Protein AF-A0A9W9GAV1-F1 (afdb_monomer_lite)

Radius of gyration: 19.67 Å; chains: 1; bounding box: 50×39×56 Å

Foldseek 3Di:
DLDPLVLLLLVVCVVVPAADEEEDQDPVSQVVSCVVVVVGDPRRYHYDHDHDCPPPPVLCSLVVVQVCCQPPPLVEAEDEEEFAPVLVDVPVVPPDPDRDGSVVSVVVVVVVDDGSYFYAYEHFYDDPPCQQDLVQQQAQDTYGDRPQSSVLRVCCVPPPVRGPYYDYSHDDDDFSLNVLVCCVVVPVVCNPRHYDDPRRVVRDADPVGD

Secondary structure (DSSP, 8-state):
--SHHHHHHHHHHHHTT--EEEEESSHHHHHHHHHHTTTS-TTSEEEEE---S-SS-HHHHHHHHHHHHHHH-TT--EEEEE--GGGTS-TTTTT-S----HHHHHHHHHHTS--SSEEEEEEPPPPGGGGTSGGGGTSPPPP--SHHHHHHHHHHHH-GGGTT-EEE-------HHHHHHHHHHH-GGGTTSS--THHHHTTSPPTT--

pLDDT: mean 72.0, std 13.64, range [40.31, 91.62]

Organism: NCBI:txid1506179

Structure (mmCIF, N/CA/C/O backbone):
data_AF-A0A9W9GAV1-F1
#
_entry.id   AF-A0A9W9GAV1-F1
#
loop_
_atom_site.group_PDB
_atom_site.id
_atom_site.type_symbol
_atom_site.label_atom_id
_atom_site.label_alt_id
_atom_site.label_comp_id
_atom_site.label_asym_id
_atom_site.label_entity_id
_atom_site.label_seq_id
_atom_site.pdbx_PDB_ins_code
_atom_site.Cartn_x
_atom_site.Cartn_y
_atom_site.Cartn_z
_atom_site.occupancy
_atom_site.B_iso_or_equiv
_atom_site.auth_seq_id
_atom_site.auth_comp_id
_atom_site.auth_asym_id
_atom_site.auth_atom_id
_atom_site.pdbx_PDB_model_num
ATOM 1 N N . GLY A 1 1 ? -4.877 9.649 -1.085 1.00 61.12 1 GLY A N 1
ATOM 2 C CA . GLY A 1 1 ? -3.472 9.306 -1.283 1.00 61.12 1 GLY A CA 1
ATOM 3 C C . GLY A 1 1 ? -3.230 9.465 -2.750 1.00 61.12 1 GLY A C 1
ATOM 4 O O . GLY A 1 1 ? -3.623 8.589 -3.502 1.00 61.12 1 GLY A O 1
ATOM 5 N N . SER A 1 2 ? -2.669 10.597 -3.154 1.00 65.38 2 SER A N 1
ATOM 6 C CA . SER A 1 2 ? -2.496 10.986 -4.561 1.00 65.38 2 SER A CA 1
ATOM 7 C C . SER A 1 2 ? -1.345 10.251 -5.265 1.00 65.38 2 SER A C 1
ATOM 9 O O . SER A 1 2 ? -1.191 10.337 -6.479 1.00 65.38 2 SER A O 1
ATOM 11 N N . GLY A 1 3 ? -0.530 9.493 -4.522 1.00 71.75 3 GLY A N 1
ATOM 12 C CA . GLY A 1 3 ? 0.557 8.698 -5.090 1.00 71.75 3 GLY A CA 1
ATOM 13 C C . GLY A 1 3 ? 0.061 7.526 -5.943 1.00 71.75 3 GLY A C 1
ATOM 14 O O . GLY A 1 3 ? -0.946 6.904 -5.626 1.00 71.75 3 GLY A O 1
ATOM 15 N N . PHE A 1 4 ? 0.829 7.162 -6.975 1.00 76.25 4 PHE A N 1
ATOM 16 C CA . PHE A 1 4 ? 0.473 6.124 -7.955 1.00 76.25 4 PHE A CA 1
ATOM 17 C C . PHE A 1 4 ? -0.037 4.806 -7.336 1.00 76.25 4 PHE A C 1
ATOM 19 O O . PHE A 1 4 ? -1.122 4.348 -7.680 1.00 76.25 4 PHE A O 1
ATOM 26 N N . ILE A 1 5 ? 0.706 4.212 -6.390 1.00 78.69 5 ILE A N 1
ATOM 27 C CA . ILE A 1 5 ? 0.285 2.965 -5.716 1.00 78.69 5 ILE A CA 1
ATOM 28 C C . ILE A 1 5 ? -0.958 3.212 -4.853 1.00 78.69 5 ILE A C 1
ATOM 30 O O . ILE A 1 5 ? -1.889 2.414 -4.871 1.00 78.69 5 ILE A O 1
ATOM 34 N N . ALA A 1 6 ? -0.985 4.325 -4.115 1.00 80.12 6 ALA A N 1
ATOM 35 C CA . ALA A 1 6 ? -2.079 4.653 -3.209 1.00 80.12 6 ALA A CA 1
ATOM 36 C C . ALA A 1 6 ? -3.409 4.848 -3.954 1.00 80.12 6 ALA A C 1
ATOM 38 O O . ALA A 1 6 ? -4.432 4.370 -3.474 1.00 80.12 6 ALA A O 1
ATOM 39 N N . ALA A 1 7 ? -3.384 5.473 -5.135 1.00 81.12 7 ALA A N 1
ATOM 40 C CA . ALA A 1 7 ? -4.558 5.652 -5.985 1.00 81.12 7 ALA A CA 1
ATOM 41 C C . ALA A 1 7 ? -5.149 4.304 -6.436 1.00 81.12 7 ALA A C 1
ATOM 43 O O . ALA A 1 7 ? -6.343 4.071 -6.270 1.00 81.12 7 ALA A O 1
ATOM 44 N N . HIS A 1 8 ? -4.312 3.370 -6.899 1.00 83.56 8 HIS A N 1
ATOM 45 C CA . HIS A 1 8 ? -4.783 2.046 -7.320 1.00 83.56 8 HIS A CA 1
ATOM 46 C C . HIS A 1 8 ? -5.262 1.182 -6.142 1.00 83.56 8 HIS A C 1
ATOM 48 O O . HIS A 1 8 ? -6.216 0.416 -6.278 1.00 83.56 8 HIS A O 1
ATOM 54 N N . VAL A 1 9 ? -4.625 1.294 -4.967 1.00 87.00 9 VAL A N 1
ATOM 55 C CA . VAL A 1 9 ? -5.100 0.624 -3.742 1.00 87.00 9 VAL A CA 1
ATOM 56 C C . VAL A 1 9 ? -6.466 1.164 -3.337 1.00 87.00 9 VAL A C 1
ATOM 58 O O . VAL A 1 9 ? -7.360 0.378 -3.039 1.00 87.00 9 VAL A O 1
ATOM 61 N N . LEU A 1 10 ? -6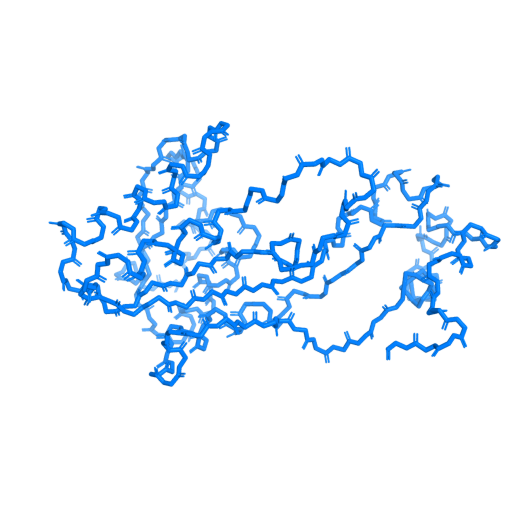.644 2.484 -3.371 1.00 87.44 10 LEU A N 1
ATOM 62 C CA . LEU A 1 10 ? -7.918 3.139 -3.096 1.00 87.44 10 LEU A CA 1
ATOM 63 C C . LEU A 1 10 ? -9.011 2.654 -4.055 1.00 87.44 10 LEU A C 1
ATOM 65 O O . LEU A 1 10 ? -10.057 2.208 -3.594 1.00 87.44 10 LEU A O 1
ATOM 69 N N . GLU A 1 11 ? -8.751 2.650 -5.361 1.00 84.69 11 GLU A N 1
ATOM 70 C CA . GLU A 1 11 ? -9.706 2.176 -6.368 1.00 84.69 11 GLU A CA 1
ATOM 71 C C . GLU A 1 11 ? -10.072 0.698 -6.162 1.00 84.69 11 GLU A C 1
ATOM 73 O O . GLU A 1 11 ? -11.245 0.311 -6.194 1.00 84.69 11 GLU A O 1
ATOM 78 N N . THR A 1 12 ? -9.076 -0.139 -5.866 1.00 88.06 12 THR A N 1
ATOM 79 C CA . THR A 1 12 ? -9.303 -1.570 -5.640 1.00 88.06 12 THR A CA 1
ATOM 80 C C . THR A 1 12 ? -10.087 -1.821 -4.350 1.00 88.06 12 THR A C 1
ATOM 82 O O . THR A 1 12 ? -10.964 -2.677 -4.321 1.00 88.06 12 THR A O 1
ATOM 85 N N . LEU A 1 13 ? -9.834 -1.068 -3.277 1.00 90.19 13 LEU A N 1
ATOM 86 C CA . LEU A 1 13 ? -10.622 -1.170 -2.045 1.00 90.19 13 LEU A CA 1
ATOM 87 C C . LEU A 1 13 ? -12.078 -0.734 -2.273 1.00 90.19 13 LEU A C 1
ATOM 89 O O . LEU A 1 13 ? -12.998 -1.444 -1.865 1.00 90.19 13 LEU A O 1
ATOM 93 N N . LEU A 1 14 ? -12.295 0.382 -2.973 1.00 88.19 14 LEU A N 1
ATOM 94 C CA . LEU A 1 14 ? -13.635 0.893 -3.274 1.00 88.19 14 LEU A CA 1
ATOM 95 C C . LEU A 1 14 ? -14.442 -0.079 -4.147 1.00 88.19 14 LEU A C 1
ATOM 97 O O . LEU A 1 14 ? -15.594 -0.382 -3.832 1.00 88.19 14 LEU A O 1
ATOM 101 N N . SER A 1 15 ? -13.834 -0.622 -5.207 1.00 87.69 15 SER A N 1
ATOM 102 C CA . SER A 1 15 ? -14.475 -1.621 -6.084 1.00 87.69 15 SER A CA 1
ATOM 103 C C . SER A 1 15 ? -14.819 -2.928 -5.361 1.00 87.69 15 SER A C 1
ATOM 105 O O . SER A 1 15 ? -15.760 -3.620 -5.743 1.00 87.69 15 SER A O 1
ATOM 107 N N . ARG A 1 16 ? -14.109 -3.242 -4.272 1.00 90.31 16 ARG A N 1
ATOM 108 C CA . ARG A 1 16 ? -14.379 -4.395 -3.400 1.00 90.31 16 ARG A CA 1
ATOM 109 C C . ARG A 1 16 ? -15.373 -4.091 -2.276 1.00 90.31 16 ARG A C 1
ATOM 111 O O . ARG A 1 16 ? -15.645 -4.961 -1.455 1.00 90.31 16 ARG A O 1
ATOM 118 N N . GLY A 1 17 ? -15.948 -2.887 -2.264 1.00 88.56 17 GLY A N 1
ATOM 119 C CA . GLY A 1 17 ? -17.025 -2.493 -1.359 1.00 88.56 17 GLY A CA 1
ATOM 120 C C . GLY A 1 17 ? -16.569 -1.908 -0.024 1.00 88.56 17 GLY A C 1
ATOM 121 O O . GLY A 1 17 ? -17.410 -1.717 0.852 1.00 88.56 17 GLY A O 1
ATOM 122 N N . HIS A 1 18 ? -15.279 -1.606 0.144 1.00 89.62 18 HIS A N 1
ATOM 123 C CA . HIS A 1 18 ? -14.787 -0.923 1.341 1.00 89.62 18 HIS A CA 1
ATOM 124 C C . HIS A 1 18 ? -15.107 0.572 1.287 1.00 89.62 18 HIS A C 1
ATOM 126 O O . HIS A 1 18 ? -15.057 1.180 0.218 1.00 89.62 18 HIS A O 1
ATOM 132 N N . SER A 1 19 ? -15.367 1.175 2.448 1.00 87.94 19 SER A N 1
ATOM 133 C CA . SER A 1 19 ? -15.295 2.631 2.602 1.00 87.94 19 SER A CA 1
ATOM 134 C C . SER A 1 19 ? -13.852 3.036 2.890 1.00 87.94 19 SER A C 1
ATOM 136 O O . SER A 1 19 ? -13.186 2.431 3.734 1.00 87.94 19 SER A O 1
ATOM 138 N N . VAL A 1 20 ? -13.359 4.057 2.198 1.00 87.25 20 VAL A N 1
ATOM 139 C CA . VAL A 1 20 ? -11.968 4.504 2.257 1.00 87.25 20 VAL A CA 1
ATOM 140 C C . VAL A 1 20 ? -11.923 5.970 2.664 1.00 87.25 20 VAL A C 1
ATOM 142 O O . VAL A 1 20 ? -12.513 6.827 2.018 1.00 87.25 20 VAL A O 1
ATOM 145 N N . VAL A 1 21 ? -11.161 6.268 3.712 1.00 85.50 21 VAL A N 1
ATOM 146 C CA . VAL A 1 21 ? -10.733 7.635 4.024 1.00 85.50 21 VAL A CA 1
ATOM 147 C C . VAL A 1 21 ? -9.272 7.748 3.627 1.00 85.50 21 VAL A C 1
ATOM 149 O O . VAL A 1 21 ? -8.455 6.910 4.017 1.00 85.50 21 VAL A O 1
ATOM 152 N N . THR A 1 22 ? -8.925 8.753 2.834 1.00 85.00 22 THR A N 1
ATOM 153 C CA . THR A 1 22 ? -7.570 8.899 2.309 1.00 85.00 22 THR A CA 1
ATOM 154 C C . THR A 1 22 ? -6.987 10.271 2.594 1.00 85.00 22 THR A C 1
ATOM 156 O O . THR A 1 22 ? -7.716 11.251 2.672 1.00 85.00 22 THR A O 1
ATOM 159 N N . THR A 1 23 ? -5.666 10.364 2.731 1.00 83.81 23 THR A N 1
ATOM 160 C CA . THR A 1 23 ? -5.001 11.650 2.961 1.00 83.81 23 THR A CA 1
ATOM 161 C C . THR A 1 23 ? -4.487 12.269 1.665 1.00 83.81 23 THR A C 1
ATOM 163 O O . THR A 1 23 ? -4.067 11.557 0.745 1.00 83.81 23 THR A O 1
ATOM 166 N N . VAL A 1 24 ? -4.530 13.594 1.583 1.00 81.69 24 VAL A N 1
ATOM 167 C CA . VAL A 1 24 ? -4.031 14.397 0.453 1.00 81.69 24 VAL A CA 1
ATOM 168 C C . VAL A 1 24 ? -3.287 15.623 0.972 1.00 81.69 24 VAL A C 1
ATOM 170 O O . VAL A 1 24 ? -3.489 16.025 2.118 1.00 81.69 24 VAL A O 1
ATOM 173 N N . SER A 1 25 ? -2.422 16.210 0.146 1.00 81.06 25 SER A N 1
ATOM 174 C CA . SER A 1 25 ? -1.568 17.324 0.577 1.00 81.06 25 SER A CA 1
ATOM 175 C C . SER A 1 25 ? -2.239 18.698 0.469 1.00 81.06 25 SER A C 1
ATOM 177 O O . SER A 1 25 ? -1.757 19.665 1.052 1.00 81.06 25 SER A O 1
ATOM 179 N N . SER A 1 26 ? -3.347 18.795 -0.271 1.00 83.94 26 SER A N 1
ATOM 180 C CA . SER A 1 26 ? -4.047 20.050 -0.538 1.00 83.94 26 SER A CA 1
ATOM 181 C C . SER A 1 26 ? -5.532 19.830 -0.826 1.00 83.94 26 SER A C 1
ATOM 183 O O . SER A 1 26 ? -5.958 18.734 -1.197 1.00 83.94 26 SER A O 1
ATOM 185 N N . GLN A 1 27 ? -6.315 20.904 -0.710 1.00 84.62 27 GLN A N 1
ATOM 186 C CA . GLN A 1 27 ? -7.729 20.924 -1.095 1.00 84.62 27 GLN A CA 1
ATOM 187 C C . GLN A 1 27 ? -7.924 20.554 -2.574 1.00 84.62 27 GLN A C 1
ATOM 189 O O . GLN A 1 27 ? -8.815 19.777 -2.908 1.00 84.62 27 GLN A O 1
ATOM 194 N N . GLN A 1 28 ? -7.047 21.049 -3.452 1.00 86.69 28 GLN A N 1
ATOM 195 C CA . GLN A 1 28 ? -7.105 20.766 -4.886 1.00 86.69 28 GLN A CA 1
ATOM 196 C C . GLN A 1 28 ? -6.924 19.269 -5.186 1.00 86.69 28 GLN A C 1
ATOM 198 O O . GLN A 1 28 ? -7.644 18.711 -6.013 1.00 86.69 28 GLN A O 1
ATOM 203 N N . GLU A 1 29 ? -6.000 18.592 -4.494 1.00 82.69 29 GLU A N 1
ATOM 204 C CA . GLU A 1 29 ? -5.841 17.136 -4.609 1.00 82.69 29 GLU A CA 1
ATOM 205 C C . GLU A 1 29 ? -7.062 16.375 -4.082 1.00 82.69 29 GLU A C 1
ATOM 207 O O . GLU A 1 29 ? -7.428 15.340 -4.645 1.00 82.69 29 GLU A O 1
ATOM 212 N N . ALA A 1 30 ? -7.690 16.874 -3.013 1.00 83.88 30 ALA A N 1
ATOM 213 C CA . ALA A 1 30 ? -8.907 16.291 -2.454 1.00 83.88 30 ALA A CA 1
ATOM 214 C C . ALA A 1 30 ? -10.033 16.310 -3.495 1.00 83.88 30 ALA A C 1
ATOM 216 O O . ALA A 1 30 ? -10.625 15.276 -3.800 1.00 83.88 30 ALA A O 1
ATOM 217 N N . GLU A 1 31 ? -10.274 17.474 -4.095 1.00 86.69 31 GLU A N 1
ATOM 218 C CA . GLU A 1 31 ? -11.298 17.667 -5.120 1.00 86.69 31 GLU A CA 1
ATOM 219 C C . GLU A 1 31 ? -11.030 16.815 -6.357 1.00 86.69 31 GLU A C 1
ATOM 221 O O . GLU A 1 31 ? -11.938 16.132 -6.826 1.00 86.69 31 GLU A O 1
ATOM 226 N N . ALA A 1 32 ? -9.786 16.785 -6.843 1.00 85.50 32 ALA A N 1
ATOM 227 C CA . ALA A 1 32 ? -9.402 15.949 -7.976 1.00 85.50 32 ALA A CA 1
ATOM 228 C C . ALA A 1 32 ? -9.634 14.456 -7.692 1.00 85.50 32 ALA A C 1
ATOM 230 O O . ALA A 1 32 ? -10.171 13.740 -8.537 1.00 85.50 32 ALA A O 1
ATOM 231 N N . THR A 1 33 ? -9.281 13.993 -6.488 1.00 82.38 33 THR A N 1
ATOM 232 C CA . THR A 1 33 ? -9.497 12.601 -6.063 1.00 82.38 33 THR A CA 1
ATOM 233 C C . THR A 1 33 ? -10.990 12.278 -6.016 1.00 82.38 33 THR A C 1
ATOM 235 O O . THR A 1 33 ? -11.430 11.288 -6.593 1.00 82.38 33 THR A O 1
ATOM 238 N N . LEU A 1 34 ? -11.798 13.129 -5.384 1.00 83.81 34 LEU A N 1
ATOM 239 C CA . LEU A 1 34 ? -13.244 12.920 -5.285 1.00 83.81 34 LEU A CA 1
ATOM 240 C C . LEU A 1 34 ? -13.931 12.965 -6.659 1.00 83.81 34 LEU A C 1
ATOM 242 O O . LEU A 1 34 ? -14.809 12.148 -6.928 1.00 83.81 34 LEU A O 1
ATOM 246 N N . GLN A 1 35 ? -13.518 13.872 -7.549 1.00 83.88 35 GLN A N 1
ATOM 247 C CA . GLN A 1 35 ? -14.049 13.968 -8.913 1.00 83.88 35 GLN A CA 1
ATOM 248 C C . GLN A 1 35 ? -13.711 12.735 -9.754 1.00 83.88 35 GLN A C 1
ATOM 250 O O . GLN A 1 35 ? -14.597 12.204 -10.425 1.00 83.88 35 GLN A O 1
ATOM 255 N N . ALA A 1 36 ? -12.470 12.239 -9.682 1.00 81.81 36 ALA A N 1
ATOM 256 C CA . ALA A 1 36 ? -12.046 11.023 -10.383 1.00 81.81 36 ALA A CA 1
ATOM 257 C C . ALA A 1 36 ? -12.882 9.791 -9.989 1.00 81.81 36 ALA A C 1
ATOM 259 O O . ALA A 1 36 ? -13.046 8.865 -10.780 1.00 81.81 36 ALA A O 1
ATOM 260 N N . HIS A 1 37 ? -13.468 9.813 -8.791 1.00 79.69 37 HIS A N 1
ATOM 261 C CA . HIS A 1 37 ? -14.312 8.756 -8.243 1.00 79.69 37 HIS A CA 1
ATOM 262 C C . HIS A 1 37 ? -15.800 9.137 -8.171 1.00 79.69 37 HIS A C 1
ATOM 264 O O . HIS A 1 37 ? -16.568 8.477 -7.476 1.00 79.69 37 HIS A O 1
ATOM 270 N N . GLY A 1 38 ? -16.243 10.156 -8.917 1.00 68.69 38 GLY A N 1
ATOM 271 C CA . GLY A 1 38 ? -17.599 10.717 -8.827 1.00 68.69 38 GLY A CA 1
ATOM 272 C C . GLY A 1 38 ? -18.752 9.768 -9.189 1.00 68.69 38 GLY A C 1
ATOM 273 O O . GLY A 1 38 ? -19.905 10.096 -8.921 1.00 68.69 38 GLY A O 1
ATOM 274 N N . GLN A 1 39 ? -18.462 8.599 -9.775 1.00 70.62 39 GLN A N 1
ATOM 275 C CA . GLN A 1 39 ? -19.449 7.538 -10.028 1.00 70.62 39 GLN A CA 1
ATOM 276 C C . GLN A 1 39 ? -19.727 6.664 -8.793 1.00 70.62 39 GLN A C 1
ATOM 278 O O . GLN A 1 39 ? -20.688 5.895 -8.786 1.00 70.62 39 GLN A O 1
ATOM 283 N N . LEU A 1 40 ? -18.891 6.755 -7.757 1.00 66.44 40 LEU A N 1
ATOM 284 C CA . LEU A 1 40 ? -19.048 5.989 -6.530 1.00 66.44 40 LEU A CA 1
ATOM 285 C C . LEU A 1 40 ? -19.956 6.727 -5.534 1.00 66.44 40 LEU A C 1
ATOM 287 O O . LEU A 1 40 ? -19.970 7.960 -5.492 1.00 66.44 40 LEU A O 1
ATOM 291 N N . PRO A 1 41 ? -20.707 5.988 -4.700 1.00 63.44 41 PRO A N 1
ATOM 292 C CA . PRO A 1 41 ? -21.471 6.575 -3.608 1.00 63.44 41 PRO A CA 1
ATOM 293 C C . PRO A 1 41 ? -20.581 7.456 -2.710 1.00 63.44 41 PRO A C 1
ATOM 295 O O . PRO A 1 41 ? -19.525 7.016 -2.247 1.00 63.44 41 PRO A O 1
ATOM 298 N N . ARG A 1 42 ? -20.993 8.714 -2.476 1.00 62.53 42 ARG A N 1
ATOM 299 C CA . ARG A 1 42 ? -20.217 9.714 -1.705 1.00 62.53 42 ARG A CA 1
ATOM 300 C C . ARG A 1 42 ? -19.967 9.317 -0.244 1.00 62.53 42 ARG A C 1
ATOM 302 O O . ARG A 1 42 ? -19.136 9.924 0.412 1.00 62.53 42 ARG A O 1
ATOM 309 N N . ASP A 1 43 ? -20.677 8.319 0.268 1.00 75.50 43 ASP A N 1
ATOM 310 C CA . ASP A 1 43 ? -20.512 7.749 1.608 1.00 75.50 43 ASP A CA 1
ATOM 311 C C . ASP A 1 43 ? -19.343 6.752 1.706 1.00 75.50 43 ASP A C 1
ATOM 313 O O . ASP A 1 43 ? -18.986 6.319 2.804 1.00 75.50 43 ASP A O 1
ATOM 317 N N . ARG A 1 44 ? -18.734 6.374 0.575 1.00 81.75 44 ARG A N 1
ATOM 318 C CA . ARG A 1 44 ? -17.653 5.379 0.533 1.00 81.75 44 ARG A CA 1
ATOM 319 C C . ARG A 1 44 ? -16.260 5.961 0.370 1.00 81.75 44 ARG A C 1
ATOM 321 O O . ARG A 1 44 ? -15.303 5.230 0.599 1.00 81.75 44 ARG A O 1
ATOM 328 N N . LEU A 1 45 ? -16.119 7.229 -0.003 1.00 85.62 45 LEU A N 1
ATOM 329 C CA . LEU A 1 45 ? -14.816 7.870 -0.155 1.00 85.62 45 LEU A CA 1
ATOM 330 C C . LEU A 1 45 ? -14.805 9.242 0.513 1.00 85.62 45 LEU A C 1
ATOM 332 O O . LEU A 1 45 ? -15.600 10.105 0.156 1.00 85.62 45 LEU A O 1
ATOM 336 N N . ASP 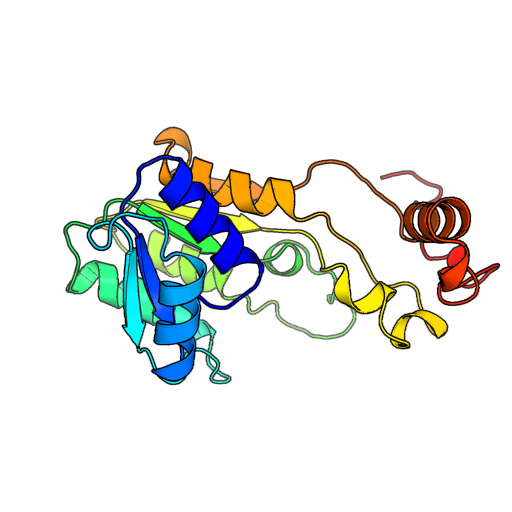A 1 46 ? -13.850 9.445 1.417 1.00 84.38 46 ASP A N 1
ATOM 337 C CA . ASP A 1 46 ? -13.587 10.738 2.047 1.00 84.38 46 ASP A CA 1
ATOM 338 C C . ASP A 1 46 ? -12.097 11.102 1.965 1.00 84.38 46 ASP A C 1
ATOM 340 O O . ASP A 1 46 ? -11.221 10.230 1.876 1.00 84.38 46 ASP A O 1
ATOM 344 N N . CYS A 1 47 ? -11.800 12.399 1.981 1.00 81.62 47 CYS A N 1
ATOM 345 C CA . CYS A 1 47 ? -10.446 12.934 1.897 1.00 81.62 47 CYS A CA 1
ATOM 346 C C . CYS A 1 47 ? -10.124 13.799 3.117 1.00 81.62 47 CYS A C 1
ATOM 348 O O . CYS A 1 47 ? -10.806 14.775 3.406 1.00 81.62 47 CYS A O 1
ATOM 350 N N . VAL A 1 48 ? -9.019 13.486 3.789 1.00 81.88 48 VAL A N 1
ATOM 351 C CA . VAL A 1 48 ? -8.477 14.281 4.894 1.00 81.88 48 VAL A CA 1
ATOM 352 C C . VAL A 1 48 ? -7.236 15.015 4.410 1.00 81.88 48 VAL A C 1
ATOM 354 O O . VAL A 1 48 ? -6.280 14.405 3.928 1.00 81.88 48 VAL A O 1
ATOM 357 N N . ILE A 1 49 ? -7.225 16.333 4.557 1.00 78.75 49 ILE A N 1
ATOM 358 C CA . ILE A 1 49 ? -6.063 17.136 4.182 1.00 78.75 49 ILE A CA 1
ATOM 359 C C . ILE A 1 49 ? -5.025 17.022 5.292 1.00 78.75 49 ILE A C 1
ATOM 361 O O . ILE A 1 49 ? -5.292 17.337 6.452 1.00 78.75 49 ILE A O 1
ATOM 365 N N . VAL A 1 50 ? -3.841 16.542 4.927 1.00 74.62 50 VAL A N 1
ATOM 366 C CA . VAL A 1 50 ? -2.680 16.462 5.808 1.00 74.62 50 VAL A CA 1
ATOM 367 C C . VAL A 1 50 ? -1.531 17.151 5.096 1.00 74.62 50 VAL A C 1
ATOM 369 O O . VAL A 1 50 ? -0.907 16.591 4.193 1.00 74.62 50 VAL A O 1
ATOM 372 N N . GLU A 1 51 ? -1.271 18.387 5.508 1.00 65.44 51 GLU A N 1
ATOM 373 C CA . GLU A 1 51 ? -0.152 19.163 4.996 1.00 65.44 51 GLU A CA 1
ATOM 374 C C . GLU A 1 51 ? 1.177 18.512 5.408 1.00 65.44 51 GLU A C 1
ATOM 376 O O . GLU A 1 51 ? 1.403 18.172 6.571 1.00 65.44 51 GLU A O 1
ATOM 381 N N . ASP A 1 52 ? 2.066 18.369 4.427 1.00 61.09 52 ASP A N 1
ATOM 382 C CA . ASP A 1 52 ? 3.495 18.123 4.623 1.00 61.09 52 ASP A CA 1
ATOM 383 C C . ASP A 1 52 ? 3.888 16.792 5.307 1.00 61.09 52 ASP A C 1
ATOM 385 O O . ASP A 1 52 ? 4.548 16.737 6.349 1.00 61.09 52 ASP A O 1
ATOM 389 N N . ILE A 1 53 ? 3.522 15.679 4.661 1.00 57.16 53 ILE A N 1
ATOM 390 C CA . ILE A 1 53 ? 3.949 14.314 5.034 1.00 57.16 53 ILE A CA 1
ATOM 391 C C . ILE A 1 53 ? 5.376 14.007 4.515 1.00 57.16 53 ILE A C 1
ATOM 393 O O . ILE A 1 53 ? 6.020 13.065 4.972 1.00 57.16 53 ILE A O 1
ATOM 397 N N . ALA A 1 54 ? 5.894 14.807 3.572 1.00 52.59 54 ALA A N 1
ATOM 398 C CA . ALA A 1 54 ? 7.130 14.543 2.825 1.00 52.59 54 ALA A CA 1
ATOM 399 C C . ALA A 1 54 ? 8.390 15.236 3.390 1.00 52.59 54 ALA A C 1
ATOM 401 O O . ALA A 1 54 ? 9.423 15.273 2.716 1.00 52.59 54 ALA A O 1
ATOM 402 N N . LYS A 1 55 ? 8.343 15.779 4.616 1.00 55.16 55 LYS A N 1
ATOM 403 C CA . LYS A 1 55 ? 9.526 16.376 5.262 1.00 55.16 55 LYS A CA 1
ATOM 404 C C . LYS A 1 55 ? 10.680 15.361 5.372 1.00 55.16 55 LYS A C 1
ATOM 406 O O . LYS A 1 55 ? 10.423 14.174 5.570 1.00 55.16 55 LYS A O 1
ATOM 411 N N . PRO A 1 56 ? 11.954 15.814 5.388 1.00 48.47 56 PRO A N 1
ATOM 412 C CA . PRO A 1 56 ? 13.145 14.949 5.471 1.00 48.47 56 PRO A CA 1
ATOM 413 C C . PRO A 1 56 ? 13.179 13.956 6.650 1.00 48.47 56 PRO A C 1
ATOM 415 O O . PRO A 1 56 ? 13.968 13.018 6.649 1.00 48.47 56 PRO A O 1
ATOM 418 N N . ASN A 1 57 ? 12.305 14.125 7.646 1.00 52.94 57 ASN A N 1
ATOM 419 C CA . ASN A 1 57 ? 12.153 13.235 8.793 1.00 52.94 57 ASN A CA 1
ATOM 420 C C . ASN A 1 57 ? 11.052 12.180 8.577 1.00 52.94 57 ASN A C 1
ATOM 422 O O . ASN A 1 57 ? 10.294 11.901 9.502 1.00 52.94 57 ASN A O 1
ATOM 426 N N . ALA A 1 58 ? 10.935 11.583 7.391 1.00 51.50 58 ALA A N 1
ATOM 427 C CA . ALA A 1 58 ? 9.886 10.606 7.069 1.00 51.50 58 ALA A CA 1
ATOM 428 C C . ALA A 1 58 ? 9.819 9.402 8.053 1.00 51.50 58 ALA A C 1
ATOM 430 O O . ALA A 1 58 ? 8.742 8.883 8.349 1.00 51.50 58 ALA A O 1
ATOM 431 N N . ILE A 1 59 ? 10.931 9.086 8.735 1.00 52.88 59 ILE A N 1
ATOM 432 C CA . ILE A 1 59 ? 11.004 8.164 9.891 1.00 52.88 59 ILE A CA 1
ATOM 433 C C . ILE A 1 59 ? 10.066 8.577 11.051 1.00 52.88 59 ILE A C 1
ATOM 435 O O . ILE A 1 59 ? 9.405 7.740 11.680 1.00 52.88 59 ILE A O 1
ATOM 439 N N . MET A 1 60 ? 9.983 9.877 11.342 1.00 59.16 60 MET A N 1
ATOM 440 C CA . MET A 1 60 ? 9.029 10.442 12.304 1.00 59.16 60 MET A CA 1
ATOM 441 C C . MET A 1 60 ? 7.595 10.395 11.768 1.00 59.16 60 MET A C 1
ATOM 443 O O . MET A 1 60 ? 6.668 10.275 12.564 1.00 59.16 60 MET A O 1
ATOM 447 N N . GLY A 1 61 ? 7.406 10.443 10.446 1.00 66.75 61 GLY A N 1
ATOM 448 C CA . GLY A 1 61 ? 6.100 10.327 9.794 1.00 66.75 61 GLY A CA 1
ATOM 449 C C . GLY A 1 61 ? 5.447 8.971 10.058 1.00 66.75 61 GLY A C 1
ATOM 450 O O . GLY A 1 61 ? 4.362 8.908 10.638 1.00 66.75 61 GLY A O 1
ATOM 451 N N . THR A 1 62 ? 6.144 7.876 9.740 1.00 70.25 62 THR A N 1
ATOM 452 C CA . THR A 1 62 ? 5.623 6.509 9.928 1.00 70.25 62 THR A CA 1
ATOM 453 C C . THR A 1 62 ? 5.345 6.206 11.400 1.00 70.25 62 THR A C 1
ATOM 455 O O . THR A 1 62 ? 4.247 5.780 11.760 1.00 70.25 62 THR A O 1
ATOM 458 N N . THR A 1 63 ? 6.294 6.499 12.295 1.00 70.88 63 THR A N 1
ATOM 459 C CA . THR A 1 63 ? 6.076 6.293 13.740 1.00 70.88 63 THR A CA 1
ATOM 460 C C . THR A 1 63 ? 5.028 7.232 14.332 1.00 70.88 63 THR A C 1
ATOM 462 O O . THR A 1 63 ? 4.325 6.847 15.268 1.00 70.88 63 THR A O 1
ATOM 465 N N . GLY A 1 64 ? 4.904 8.450 13.805 1.00 73.12 64 GLY A N 1
ATOM 466 C CA . GLY A 1 64 ? 3.882 9.417 14.188 1.00 73.12 64 GLY A CA 1
ATOM 467 C C . GLY A 1 64 ? 2.478 8.909 13.877 1.00 73.12 64 GLY A C 1
ATOM 468 O O . GLY A 1 64 ? 1.615 8.950 14.754 1.00 73.12 64 GLY A O 1
ATOM 469 N N . ILE A 1 65 ? 2.272 8.341 12.685 1.00 78.69 65 ILE A N 1
ATOM 470 C CA . ILE A 1 65 ? 0.996 7.726 12.295 1.00 78.69 65 ILE A CA 1
ATOM 471 C C . ILE A 1 65 ? 0.674 6.541 13.208 1.00 78.69 65 ILE A C 1
ATOM 473 O O . ILE A 1 65 ? -0.411 6.507 13.784 1.00 78.69 65 ILE A O 1
ATOM 477 N N . LEU A 1 66 ? 1.617 5.616 13.429 1.00 78.75 66 LEU A N 1
ATOM 478 C CA . LEU A 1 66 ? 1.389 4.455 14.302 1.00 78.75 66 LEU A CA 1
ATOM 479 C C . LEU A 1 66 ? 1.037 4.866 15.742 1.00 78.75 66 LEU A C 1
ATOM 481 O O . LEU A 1 66 ? 0.119 4.308 16.345 1.00 78.75 66 LEU A O 1
ATOM 485 N N . LYS A 1 67 ? 1.721 5.879 16.290 1.00 77.25 67 LYS A N 1
ATOM 486 C CA . LYS A 1 67 ? 1.397 6.453 17.607 1.00 77.25 67 LYS A CA 1
ATOM 487 C C . LYS A 1 67 ? 0.016 7.105 17.621 1.00 77.25 67 LYS A C 1
ATOM 489 O O . LYS A 1 67 ? -0.723 6.901 18.578 1.00 77.25 67 LYS A O 1
ATOM 494 N N . SER A 1 68 ? -0.328 7.865 16.582 1.00 76.94 68 SER A N 1
ATOM 495 C CA . SER A 1 68 ? -1.628 8.529 16.464 1.00 76.94 68 SER A CA 1
ATOM 496 C C . SER A 1 68 ? -2.766 7.511 16.415 1.00 76.94 68 SER A C 1
ATOM 498 O O . SER A 1 68 ? -3.722 7.638 17.175 1.00 76.94 68 SER A O 1
ATOM 500 N N . VAL A 1 69 ? -2.622 6.446 15.618 1.00 81.81 69 VAL A N 1
ATOM 501 C CA . VAL A 1 69 ? -3.594 5.344 15.552 1.00 81.81 69 VAL A CA 1
ATOM 502 C C . VAL A 1 69 ? -3.768 4.700 16.928 1.00 81.81 69 VAL A C 1
ATOM 504 O O . VAL A 1 69 ? -4.888 4.617 17.423 1.00 81.81 69 VAL A O 1
ATOM 507 N N . GLN A 1 70 ? -2.664 4.343 17.593 1.00 78.31 70 GLN A N 1
ATOM 508 C CA . GLN A 1 70 ? -2.695 3.734 18.926 1.00 78.31 70 GLN A CA 1
ATOM 509 C C . GLN A 1 70 ? -3.384 4.618 19.980 1.00 78.31 70 GLN A C 1
ATOM 511 O O . GLN A 1 70 ? -4.021 4.102 20.894 1.00 78.31 70 GLN A O 1
ATOM 516 N N . GLN A 1 71 ? -3.211 5.939 19.898 1.00 78.62 71 GLN A N 1
ATOM 517 C CA . GLN A 1 71 ? -3.704 6.882 20.907 1.00 78.62 71 GLN A CA 1
ATOM 518 C C . GLN A 1 71 ? -5.117 7.397 20.627 1.00 78.62 71 GLN A C 1
ATOM 520 O O . GLN A 1 71 ? -5.824 7.751 21.566 1.00 78.62 71 GLN A O 1
ATOM 525 N N . ARG A 1 72 ? -5.504 7.512 19.353 1.00 79.38 72 ARG A N 1
ATOM 526 C CA . ARG A 1 72 ? -6.689 8.277 18.930 1.00 79.38 72 ARG A CA 1
ATOM 527 C C . ARG A 1 72 ? -7.675 7.478 18.087 1.00 79.38 72 ARG A C 1
ATOM 529 O O . ARG A 1 72 ? -8.794 7.942 17.903 1.00 79.38 72 ARG A O 1
ATOM 536 N N . ALA A 1 73 ? -7.296 6.301 17.590 1.00 79.69 73 ALA A N 1
ATOM 537 C CA . ALA A 1 73 ? -8.134 5.496 16.705 1.00 79.69 73 ALA A CA 1
ATOM 538 C C . ALA A 1 73 ? -8.226 4.030 17.176 1.00 79.69 73 ALA A C 1
ATOM 540 O O . ALA A 1 73 ? -7.804 3.121 16.459 1.00 79.69 73 ALA A O 1
ATOM 541 N N . PRO A 1 74 ? -8.804 3.765 18.366 1.00 80.81 74 PRO A N 1
ATOM 542 C CA . PRO A 1 74 ? -8.888 2.413 18.933 1.00 80.81 74 PRO A CA 1
ATOM 543 C C . PRO A 1 74 ? -9.746 1.447 18.099 1.00 80.81 74 PRO A C 1
ATOM 545 O O . PRO A 1 74 ? -9.679 0.238 18.292 1.00 80.81 74 PRO A O 1
ATOM 548 N N . THR A 1 75 ? -10.556 1.963 17.171 1.00 84.81 75 THR A N 1
ATOM 549 C CA . THR A 1 75 ? -11.367 1.171 16.238 1.00 84.81 75 THR A CA 1
ATOM 550 C C . THR A 1 75 ? -10.558 0.594 15.073 1.00 84.81 75 THR A C 1
ATOM 552 O O . THR A 1 75 ? -11.042 -0.309 14.386 1.00 84.81 75 THR A O 1
ATOM 555 N N . VAL A 1 76 ? -9.336 1.083 14.833 1.00 84.75 76 VAL A N 1
ATOM 556 C CA . VAL A 1 76 ? -8.462 0.574 13.771 1.00 84.75 76 VAL A CA 1
ATOM 557 C C . VAL A 1 76 ? -7.950 -0.806 14.158 1.00 84.75 76 VAL A C 1
ATOM 559 O O . VAL A 1 76 ? -7.281 -0.970 15.171 1.00 84.75 76 VAL A O 1
ATOM 562 N N . LYS A 1 77 ? -8.237 -1.801 13.314 1.00 86.06 77 LYS A N 1
ATOM 563 C CA . LYS A 1 77 ? -7.811 -3.194 13.527 1.00 86.06 77 LYS A CA 1
ATOM 564 C C . LYS A 1 77 ? -6.513 -3.541 12.804 1.00 86.06 77 LYS A C 1
ATOM 566 O O . LYS A 1 77 ? -5.764 -4.396 13.267 1.00 86.06 77 LYS A O 1
ATOM 571 N N . ARG A 1 78 ? -6.251 -2.907 11.657 1.00 85.19 78 ARG A N 1
ATOM 572 C CA . ARG A 1 78 ? -5.110 -3.220 10.787 1.00 85.19 78 ARG A CA 1
ATOM 573 C C . ARG A 1 78 ? -4.467 -1.949 10.260 1.00 85.19 78 ARG A C 1
ATOM 575 O O . ARG A 1 78 ? -5.166 -1.023 9.858 1.00 85.19 78 ARG A O 1
ATOM 582 N N . VAL A 1 79 ? -3.141 -1.948 10.219 1.00 85.62 79 VAL A N 1
ATOM 583 C CA . VAL A 1 79 ? -2.338 -0.935 9.536 1.00 85.62 79 VAL A CA 1
ATOM 584 C C . VAL A 1 79 ? -1.459 -1.649 8.516 1.00 85.62 79 VAL A C 1
ATOM 586 O O . VAL A 1 79 ? -0.785 -2.622 8.850 1.00 85.62 79 VAL A O 1
ATOM 589 N N . VAL A 1 80 ? -1.469 -1.176 7.272 1.00 84.88 80 VAL A N 1
ATOM 590 C CA . VAL A 1 80 ? -0.615 -1.696 6.197 1.00 84.88 80 VAL A CA 1
ATOM 591 C C . VAL A 1 80 ? 0.343 -0.592 5.774 1.00 84.88 80 VAL A C 1
ATOM 593 O O . VAL A 1 80 ? -0.092 0.510 5.446 1.00 84.88 80 VAL A O 1
ATOM 596 N N . VAL A 1 81 ? 1.643 -0.876 5.800 1.00 82.50 81 VAL A N 1
ATOM 597 C CA . VAL A 1 81 ? 2.698 0.077 5.438 1.00 82.50 81 VAL A CA 1
ATOM 598 C C . VAL A 1 81 ? 3.339 -0.339 4.122 1.00 82.50 81 VAL A C 1
ATOM 600 O O . VAL A 1 81 ? 3.789 -1.475 3.967 1.00 82.50 81 VAL A O 1
ATOM 603 N N . THR A 1 82 ? 3.424 0.600 3.182 1.00 80.00 82 THR A N 1
ATOM 604 C CA . THR A 1 82 ? 4.245 0.441 1.980 1.00 80.00 82 THR A CA 1
ATOM 605 C C . THR A 1 82 ? 5.701 0.753 2.325 1.00 80.00 82 THR A C 1
ATOM 607 O O . THR A 1 82 ? 6.031 1.893 2.633 1.00 80.00 82 THR A O 1
ATOM 610 N N . SER A 1 83 ? 6.569 -0.253 2.269 1.00 77.06 83 SER A N 1
ATOM 611 C CA . SER A 1 83 ? 8.024 -0.117 2.385 1.00 77.06 83 SER A CA 1
ATOM 612 C C . SER A 1 83 ? 8.662 -0.242 0.989 1.00 77.06 83 SER A C 1
ATOM 614 O O . SER A 1 83 ? 8.094 0.193 -0.013 1.00 77.06 83 SER A O 1
ATOM 616 N N . SER A 1 84 ? 9.859 -0.814 0.895 1.00 68.25 84 SER A N 1
ATOM 617 C CA . SER A 1 84 ? 10.600 -1.061 -0.339 1.00 68.25 84 SER A CA 1
ATOM 618 C C . SER A 1 84 ? 11.482 -2.295 -0.182 1.00 68.25 84 SER A C 1
ATOM 620 O O . SER A 1 84 ? 11.923 -2.616 0.923 1.00 68.25 84 SER A O 1
ATOM 622 N N . PHE A 1 85 ? 11.803 -2.965 -1.286 1.00 65.25 85 PHE A N 1
ATOM 623 C CA . PHE A 1 85 ? 12.886 -3.948 -1.345 1.00 65.25 85 PHE A CA 1
ATOM 624 C C . PHE A 1 85 ? 14.205 -3.401 -0.768 1.00 65.25 85 PHE A C 1
ATOM 626 O O . PHE A 1 85 ? 14.924 -4.118 -0.073 1.00 65.25 85 PHE A O 1
ATOM 633 N N . ALA A 1 86 ? 14.483 -2.107 -0.969 1.00 56.84 86 ALA A N 1
ATOM 634 C CA . ALA A 1 86 ? 15.676 -1.430 -0.451 1.00 56.84 86 ALA A CA 1
ATOM 635 C C . ALA A 1 86 ? 15.755 -1.395 1.089 1.00 56.84 86 ALA A C 1
ATOM 637 O O . ALA A 1 86 ? 16.824 -1.166 1.646 1.00 56.84 86 ALA A O 1
ATOM 638 N N . ALA A 1 87 ? 14.638 -1.618 1.790 1.00 57.78 87 ALA A N 1
ATOM 639 C CA . ALA A 1 87 ? 14.618 -1.713 3.247 1.00 57.78 87 ALA A CA 1
ATOM 640 C C . ALA A 1 87 ? 15.012 -3.108 3.764 1.00 57.78 87 ALA A C 1
ATOM 642 O O . ALA A 1 87 ? 15.314 -3.247 4.951 1.00 57.78 87 ALA A O 1
ATOM 643 N N . ILE A 1 88 ? 15.004 -4.123 2.891 1.00 56.44 88 ILE A N 1
ATOM 644 C CA . ILE A 1 88 ? 15.363 -5.510 3.218 1.00 56.44 88 ILE A CA 1
ATOM 645 C C . ILE A 1 88 ? 16.755 -5.842 2.700 1.00 56.44 88 ILE A C 1
ATOM 647 O O . ILE A 1 88 ? 17.555 -6.438 3.417 1.00 56.44 88 ILE A O 1
ATOM 651 N N . ASN A 1 89 ? 17.044 -5.447 1.463 1.00 53.06 89 ASN A N 1
ATOM 652 C CA . ASN A 1 89 ? 18.297 -5.758 0.808 1.00 53.06 89 ASN A CA 1
ATOM 653 C C . ASN A 1 89 ? 19.182 -4.512 0.749 1.00 53.06 89 ASN A C 1
ATOM 655 O O . ASN A 1 89 ? 18.735 -3.434 0.355 1.00 53.06 89 ASN A O 1
ATOM 659 N N . ASN A 1 90 ? 20.450 -4.653 1.129 1.00 50.31 90 ASN A N 1
ATOM 660 C CA . ASN A 1 90 ? 21.412 -3.556 1.131 1.00 50.31 90 ASN A CA 1
ATOM 661 C C . ASN A 1 90 ? 21.948 -3.316 -0.291 1.00 50.31 90 ASN A C 1
ATOM 663 O O . ASN A 1 90 ? 23.143 -3.422 -0.549 1.00 50.31 90 ASN A O 1
ATOM 667 N N . VAL A 1 91 ? 21.060 -3.004 -1.239 1.00 45.22 91 VAL A N 1
ATOM 668 C CA . VAL A 1 91 ? 21.427 -2.782 -2.652 1.00 45.22 91 VAL A CA 1
ATOM 669 C C . VAL A 1 91 ? 22.392 -1.587 -2.802 1.00 45.22 91 VAL A C 1
ATOM 671 O O . VAL A 1 91 ? 23.105 -1.476 -3.793 1.00 45.22 91 VAL A O 1
ATOM 674 N N . TYR A 1 92 ? 22.486 -0.734 -1.771 1.00 41.81 92 TYR A N 1
ATOM 675 C CA . TYR A 1 92 ? 23.396 0.413 -1.671 1.00 41.81 92 TYR A CA 1
ATOM 676 C C . TYR A 1 92 ? 24.602 0.190 -0.735 1.00 41.81 92 TYR A C 1
ATOM 678 O O . TYR A 1 92 ? 25.319 1.146 -0.430 1.00 41.81 92 TYR A O 1
ATOM 686 N N . ALA A 1 93 ? 24.872 -1.050 -0.299 1.00 42.62 93 ALA A N 1
ATOM 687 C CA . ALA A 1 93 ? 25.932 -1.382 0.667 1.00 42.62 93 ALA A CA 1
ATOM 688 C C . ALA A 1 93 ? 27.313 -0.835 0.298 1.00 42.62 93 ALA A C 1
ATOM 690 O O . ALA A 1 93 ? 28.142 -0.605 1.175 1.00 42.62 93 ALA A O 1
ATOM 691 N N . LYS A 1 94 ? 27.573 -0.644 -1.000 1.00 40.31 94 LYS A N 1
ATOM 692 C CA . LYS A 1 94 ? 28.860 -0.151 -1.486 1.00 40.31 94 LYS A CA 1
ATOM 693 C C . LYS A 1 94 ? 29.077 1.352 -1.269 1.00 40.31 94 LYS A C 1
ATOM 695 O O . LYS A 1 94 ? 30.216 1.779 -1.418 1.00 40.31 94 LYS A O 1
ATOM 700 N N . THR A 1 95 ? 28.065 2.143 -0.887 1.00 41.59 95 THR A N 1
ATOM 701 C CA . THR A 1 95 ? 28.217 3.616 -0.877 1.00 41.59 95 THR A CA 1
ATOM 702 C C . THR A 1 95 ? 27.717 4.351 0.366 1.00 41.59 95 THR A C 1
ATOM 704 O O . THR A 1 95 ? 28.076 5.512 0.536 1.00 41.59 95 THR A O 1
ATOM 707 N N . ALA A 1 96 ? 26.951 3.739 1.273 1.00 43.72 96 ALA A N 1
ATOM 708 C CA . ALA A 1 96 ? 26.524 4.438 2.490 1.00 43.72 96 ALA A CA 1
ATOM 709 C C . ALA A 1 96 ? 26.450 3.501 3.700 1.00 43.72 96 ALA A C 1
ATOM 711 O O . ALA A 1 96 ? 25.578 2.640 3.806 1.00 43.72 96 ALA A O 1
ATOM 712 N N . GLY A 1 97 ? 27.384 3.680 4.635 1.00 41.03 97 GLY A N 1
ATOM 713 C CA . GLY A 1 97 ? 27.350 3.018 5.931 1.00 41.03 97 GLY A CA 1
ATOM 714 C C . GLY A 1 97 ? 26.088 3.406 6.709 1.00 41.03 97 GLY A C 1
ATOM 715 O O . GLY A 1 97 ? 25.879 4.580 6.998 1.00 41.03 97 GLY A O 1
ATOM 716 N N . LYS A 1 98 ? 25.322 2.378 7.096 1.00 42.53 98 LYS A N 1
ATOM 717 C CA . LYS A 1 98 ? 24.064 2.351 7.873 1.00 42.53 98 LYS A CA 1
ATOM 718 C C . LYS A 1 98 ? 22.766 2.369 7.057 1.00 42.53 98 LYS A C 1
ATOM 720 O O . LYS A 1 98 ? 22.323 3.384 6.532 1.00 42.53 98 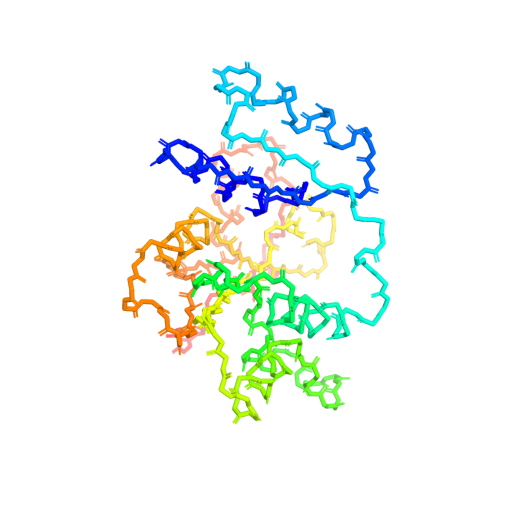LYS A O 1
ATOM 725 N N . VAL A 1 99 ? 22.092 1.219 7.101 1.00 45.72 99 VAL A N 1
ATOM 726 C CA . VAL A 1 99 ? 20.691 1.034 6.709 1.00 45.72 99 VAL A CA 1
ATOM 727 C C . VAL A 1 99 ? 19.798 1.676 7.778 1.00 45.72 99 VAL A C 1
ATOM 729 O O . VAL A 1 99 ? 19.556 1.086 8.831 1.00 45.72 99 VAL A O 1
ATOM 732 N N . TYR A 1 100 ? 19.320 2.891 7.522 1.00 48.47 100 TYR A N 1
ATOM 733 C CA . TYR A 1 100 ? 18.218 3.507 8.265 1.00 48.47 100 TYR A CA 1
ATOM 734 C C . TYR A 1 100 ? 16.962 3.443 7.388 1.00 48.47 100 TYR A C 1
ATOM 736 O O . TYR A 1 100 ? 16.771 4.295 6.526 1.00 48.47 100 TYR A O 1
ATOM 744 N N . SER A 1 101 ? 16.128 2.413 7.564 1.00 58.50 101 SER A N 1
ATOM 745 C CA . SER A 1 101 ? 14.852 2.278 6.849 1.00 58.50 101 SER A CA 1
ATOM 746 C C . SER A 1 101 ? 13.669 2.511 7.793 1.00 58.50 101 SER A C 1
ATOM 748 O O . SER A 1 101 ? 13.665 2.048 8.935 1.00 58.50 101 SER A O 1
ATOM 750 N N . GLU A 1 102 ? 12.650 3.230 7.318 1.00 59.88 102 GLU A N 1
ATOM 751 C CA . GLU A 1 102 ? 11.398 3.506 8.046 1.00 59.88 102 GLU A CA 1
ATOM 752 C C . GLU A 1 102 ? 10.716 2.227 8.549 1.00 59.88 102 GLU A C 1
ATOM 754 O O . GLU A 1 102 ? 10.113 2.207 9.621 1.00 59.88 102 GLU A O 1
ATOM 759 N N . GLU A 1 103 ? 10.876 1.136 7.803 1.00 63.84 103 GLU A N 1
ATOM 760 C CA . GLU A 1 103 ? 10.369 -0.183 8.155 1.00 63.84 103 GLU A CA 1
ATOM 761 C C . GLU A 1 103 ? 10.980 -0.739 9.440 1.00 63.84 103 GLU A C 1
ATOM 763 O O . GLU A 1 103 ? 10.248 -1.269 10.275 1.00 63.84 103 GLU A O 1
ATOM 768 N N . ARG A 1 104 ? 12.298 -0.604 9.641 1.00 66.88 104 ARG A N 1
ATOM 769 C CA . ARG A 1 104 ? 12.937 -1.067 10.880 1.00 66.88 104 ARG A CA 1
ATOM 770 C C . ARG A 1 104 ? 12.330 -0.360 12.086 1.00 66.88 104 ARG A C 1
ATOM 772 O O . ARG A 1 104 ? 12.054 -0.993 13.096 1.00 66.88 104 ARG A O 1
ATOM 779 N N . VAL A 1 105 ? 12.078 0.940 11.964 1.00 67.56 105 VAL A N 1
ATOM 780 C CA . VAL A 1 105 ? 11.501 1.737 13.049 1.00 67.56 105 VAL A CA 1
ATOM 781 C C . VAL A 1 105 ? 10.027 1.378 13.286 1.00 67.56 105 VAL A C 1
ATOM 783 O O . VAL A 1 105 ? 9.581 1.359 14.433 1.00 67.56 105 VAL A O 1
ATOM 786 N N . ALA A 1 106 ? 9.278 1.034 12.234 1.00 67.31 106 ALA A N 1
ATOM 787 C CA . ALA A 1 106 ? 7.923 0.503 12.368 1.00 67.31 106 ALA A CA 1
ATOM 788 C C . ALA A 1 106 ? 7.908 -0.834 13.133 1.00 67.31 106 ALA A C 1
ATOM 790 O O . ALA A 1 106 ? 7.114 -0.987 14.058 1.00 67.31 106 ALA A O 1
ATOM 791 N N . TRP A 1 107 ? 8.822 -1.760 12.824 1.00 69.50 107 TRP A N 1
ATOM 792 C CA . TRP A 1 107 ? 8.945 -3.032 13.549 1.00 69.50 107 TRP A CA 1
ATOM 793 C C . TRP A 1 107 ? 9.452 -2.854 14.985 1.00 69.50 107 TRP A C 1
ATOM 795 O O . TRP A 1 107 ? 8.867 -3.425 15.899 1.00 69.50 107 TRP A O 1
ATOM 805 N N . GLU A 1 108 ? 10.434 -1.980 15.229 1.00 73.44 108 GLU A N 1
ATOM 806 C CA . GLU A 1 108 ? 10.872 -1.645 16.594 1.00 73.44 108 GLU A CA 1
ATOM 807 C C . GLU A 1 108 ? 9.730 -1.050 17.439 1.00 73.44 108 GLU A C 1
ATOM 809 O O . GLU A 1 108 ? 9.697 -1.225 18.658 1.00 73.44 108 GLU A O 1
ATOM 814 N N . PHE A 1 109 ? 8.785 -0.335 16.819 1.00 69.56 109 PHE A N 1
ATOM 815 C CA . PHE A 1 109 ? 7.590 0.162 17.501 1.00 69.56 109 PHE A CA 1
ATOM 816 C C . PHE A 1 109 ? 6.618 -0.966 17.874 1.00 69.56 109 PHE A C 1
ATOM 818 O O . PHE A 1 109 ? 6.059 -0.923 18.970 1.00 69.56 109 PHE A O 1
ATOM 825 N N . VAL A 1 110 ? 6.447 -1.966 17.000 1.00 71.62 110 VAL A N 1
ATOM 826 C CA . VAL A 1 110 ? 5.644 -3.173 17.270 1.00 71.62 110 VAL A CA 1
ATOM 827 C C . VAL A 1 110 ? 6.259 -3.987 18.406 1.00 71.62 110 VAL A C 1
ATOM 829 O O . VAL A 1 110 ? 5.564 -4.351 19.344 1.00 71.62 110 VAL A O 1
ATOM 832 N N . GLU A 1 111 ? 7.568 -4.235 18.372 1.00 71.75 111 GLU A N 1
ATOM 833 C CA . GLU A 1 111 ? 8.254 -5.060 19.377 1.00 71.75 111 GLU A CA 1
ATOM 834 C C . GLU A 1 111 ? 8.214 -4.439 20.780 1.00 71.75 111 GLU A C 1
ATOM 836 O O . GLU A 1 111 ? 8.133 -5.145 21.783 1.00 71.75 111 GLU A O 1
ATOM 841 N N . LYS A 1 112 ? 8.249 -3.104 20.868 1.00 67.94 112 LYS A N 1
ATOM 842 C CA . LYS A 1 112 ? 8.282 -2.375 22.145 1.00 67.94 112 LYS A CA 1
ATOM 843 C C . LYS A 1 112 ? 6.896 -2.121 22.747 1.00 67.94 112 LYS A C 1
ATOM 845 O O . LYS A 1 112 ? 6.829 -1.582 23.854 1.00 67.94 112 LYS A O 1
ATOM 850 N N . LYS A 1 113 ? 5.793 -2.427 22.048 1.00 65.62 113 LYS A N 1
ATOM 851 C CA . LYS A 1 113 ? 4.431 -2.089 22.496 1.00 65.62 113 LYS A CA 1
ATOM 852 C C . LYS A 1 113 ? 3.405 -3.166 22.154 1.00 65.62 113 LYS A C 1
ATOM 854 O O . LYS A 1 113 ? 3.335 -3.627 21.026 1.00 65.62 113 LYS A O 1
ATOM 859 N N . MET A 1 114 ? 2.503 -3.456 23.094 1.00 66.00 114 MET A N 1
ATOM 860 C CA . MET A 1 114 ? 1.258 -4.156 22.765 1.00 66.00 114 MET A CA 1
ATOM 861 C C . MET A 1 114 ? 0.360 -3.217 21.957 1.00 66.00 114 MET A C 1
ATOM 863 O O . MET A 1 114 ? -0.245 -2.297 22.510 1.00 66.00 114 MET A O 1
ATOM 867 N N . LEU A 1 115 ? 0.332 -3.411 20.642 1.00 75.31 115 LEU A N 1
ATOM 868 C CA . LEU A 1 115 ? -0.494 -2.616 19.743 1.00 75.31 115 LEU A CA 1
ATOM 869 C C . LEU A 1 115 ? -1.949 -3.080 19.791 1.00 75.31 115 LEU A C 1
ATOM 871 O O . LEU A 1 115 ? -2.227 -4.273 19.882 1.00 75.31 115 LEU A O 1
ATOM 875 N N . SER A 1 116 ? -2.885 -2.136 19.675 1.00 81.12 116 SER A N 1
ATOM 876 C CA . SER A 1 116 ? -4.317 -2.448 19.538 1.00 81.12 116 SER A CA 1
ATOM 877 C C . SER A 1 116 ? -4.708 -2.874 18.116 1.00 81.12 116 SER A C 1
ATOM 879 O O . SER A 1 116 ? -5.870 -3.179 17.865 1.00 81.12 116 SER A O 1
ATOM 881 N N . PHE A 1 117 ? -3.749 -2.878 17.187 1.00 82.94 117 PHE A N 1
ATOM 882 C CA . PHE A 1 117 ? -3.920 -3.205 15.775 1.00 82.94 117 PHE A CA 1
ATOM 883 C C . PHE A 1 117 ? -2.791 -4.119 15.287 1.00 82.94 117 PHE A C 1
ATOM 885 O O . PHE A 1 117 ? -1.686 -4.108 15.829 1.00 82.94 117 PHE A O 1
ATOM 892 N N . THR A 1 118 ? -3.035 -4.868 14.212 1.00 83.62 118 THR A N 1
ATOM 893 C CA . THR A 1 118 ? -1.998 -5.663 13.539 1.00 83.62 118 THR A CA 1
ATOM 894 C C . THR A 1 118 ? -1.306 -4.848 12.448 1.00 83.62 118 THR A C 1
ATOM 896 O O . THR A 1 118 ? -1.984 -4.227 11.624 1.00 83.62 118 THR A O 1
ATOM 899 N N . LEU A 1 119 ? 0.027 -4.888 12.395 1.00 81.44 119 LEU A N 1
ATOM 900 C CA . LEU A 1 119 ? 0.821 -4.265 11.331 1.00 81.44 119 LEU A CA 1
ATOM 901 C C . LEU A 1 119 ? 1.152 -5.283 10.230 1.00 81.44 119 LEU A C 1
ATOM 903 O O . LEU A 1 119 ? 1.573 -6.394 10.539 1.00 81.44 119 LEU A O 1
ATOM 907 N N . SER A 1 120 ? 1.014 -4.892 8.964 1.00 82.56 120 SER A N 1
ATOM 908 C CA . SER A 1 120 ? 1.551 -5.629 7.808 1.00 82.56 120 SER A CA 1
ATOM 909 C C . SER A 1 120 ? 2.423 -4.706 6.963 1.00 82.56 120 SER A C 1
ATOM 911 O O . SER A 1 120 ? 2.111 -3.521 6.830 1.00 82.56 120 SER A O 1
ATOM 913 N N . VAL A 1 121 ? 3.494 -5.229 6.367 1.00 80.62 121 VAL A N 1
ATOM 914 C CA . VAL A 1 121 ? 4.407 -4.436 5.526 1.00 80.62 121 VAL A CA 1
ATOM 915 C C . VAL A 1 121 ? 4.497 -5.031 4.125 1.00 80.62 121 VAL A C 1
ATOM 917 O O . VAL A 1 121 ? 4.707 -6.234 3.976 1.00 80.62 121 VAL A O 1
ATOM 920 N N . ILE A 1 122 ? 4.335 -4.189 3.102 1.00 77.88 122 ILE A N 1
ATOM 921 C CA . ILE A 1 122 ? 4.486 -4.557 1.689 1.00 77.88 122 ILE A CA 1
ATOM 922 C C . ILE A 1 122 ? 5.794 -3.974 1.155 1.00 77.88 122 ILE A C 1
ATOM 924 O O . ILE A 1 122 ? 5.987 -2.759 1.179 1.00 77.88 122 ILE A O 1
ATOM 928 N N . ASN A 1 123 ? 6.673 -4.821 0.624 1.00 78.75 123 ASN A N 1
ATOM 929 C CA . ASN A 1 123 ? 7.977 -4.454 0.078 1.00 78.75 123 ASN A CA 1
ATOM 930 C C . ASN A 1 123 ? 7.991 -4.656 -1.451 1.00 78.75 123 ASN A C 1
ATOM 932 O O . ASN A 1 123 ? 8.312 -5.751 -1.919 1.00 78.75 123 ASN A O 1
ATOM 936 N N . PRO A 1 124 ? 7.622 -3.634 -2.247 1.00 66.75 124 PRO A N 1
ATOM 937 C CA . PRO A 1 124 ? 7.700 -3.699 -3.704 1.00 66.75 124 PRO A CA 1
ATOM 938 C C . PRO A 1 124 ? 9.153 -3.616 -4.224 1.00 66.75 124 PRO A C 1
ATOM 940 O O . PRO A 1 124 ? 10.000 -2.998 -3.563 1.00 66.75 124 PRO A O 1
ATOM 943 N N . PRO A 1 125 ? 9.448 -4.189 -5.410 1.00 63.72 125 PRO A N 1
ATOM 944 C CA . PRO A 1 125 ? 10.724 -4.007 -6.112 1.00 63.72 125 PRO A CA 1
ATOM 945 C C . PRO A 1 125 ? 10.914 -2.562 -6.631 1.00 63.72 125 PRO A C 1
ATOM 947 O O . PRO A 1 125 ? 10.013 -1.723 -6.533 1.00 63.72 125 PRO A O 1
ATOM 950 N N . LEU A 1 126 ? 12.112 -2.251 -7.143 1.00 58.56 126 LEU A N 1
ATOM 951 C CA . LEU A 1 126 ? 12.498 -0.917 -7.638 1.00 58.56 126 LEU A CA 1
ATOM 952 C C . LEU A 1 126 ? 11.652 -0.475 -8.855 1.00 58.56 126 LEU A C 1
ATOM 954 O O . LEU A 1 126 ? 11.068 -1.291 -9.557 1.00 58.56 126 LEU A O 1
ATOM 958 N N . ARG A 1 127 ? 11.479 0.842 -9.045 1.00 57.53 127 ARG A N 1
ATOM 959 C CA . ARG A 1 127 ? 10.399 1.418 -9.876 1.00 57.53 127 ARG A CA 1
ATOM 960 C C . ARG A 1 127 ? 10.789 1.638 -11.351 1.00 57.53 127 ARG A C 1
ATOM 962 O O . ARG A 1 127 ? 11.792 2.277 -11.634 1.00 57.53 127 ARG A O 1
ATOM 969 N N . ILE A 1 128 ? 9.873 1.293 -12.270 1.00 50.28 128 ILE A N 1
ATOM 970 C CA . ILE A 1 128 ? 9.938 1.408 -13.757 1.00 50.28 128 ILE A CA 1
ATOM 971 C C . ILE A 1 128 ? 10.036 2.850 -14.315 1.00 50.28 128 ILE A C 1
ATOM 973 O O . ILE A 1 128 ? 10.116 3.048 -15.523 1.00 50.28 128 ILE A O 1
ATOM 977 N N . ARG A 1 129 ? 10.050 3.903 -13.492 1.00 42.88 129 ARG A N 1
ATOM 978 C CA . ARG A 1 129 ? 10.062 5.283 -14.023 1.00 42.88 129 ARG A CA 1
ATOM 979 C C . ARG A 1 129 ? 11.325 5.585 -14.838 1.00 42.88 129 ARG A C 1
ATOM 981 O O . ARG A 1 129 ? 11.256 6.273 -15.855 1.00 42.88 129 ARG A O 1
ATOM 988 N N . ASP A 1 130 ? 12.462 5.072 -14.390 1.00 45.66 130 ASP A N 1
ATOM 989 C CA . ASP A 1 130 ? 13.756 5.545 -14.867 1.00 45.66 130 ASP A CA 1
ATOM 990 C C . ASP A 1 130 ? 14.084 5.035 -16.286 1.00 45.66 130 ASP A C 1
ATOM 992 O O . ASP A 1 130 ? 14.834 5.697 -16.999 1.00 45.66 130 ASP A O 1
ATOM 996 N N . LEU A 1 131 ? 13.448 3.941 -16.741 1.00 51.41 131 LEU A N 1
ATOM 997 C CA . LEU A 1 131 ? 13.644 3.349 -18.076 1.00 51.41 131 LEU A CA 1
ATOM 998 C C . LEU A 1 131 ? 13.061 4.210 -19.217 1.00 51.41 131 LEU A C 1
ATOM 1000 O O . LEU A 1 131 ? 13.495 4.121 -20.361 1.00 51.41 131 LEU A O 1
ATOM 1004 N N . ILE A 1 132 ? 12.076 5.057 -18.902 1.00 42.44 132 ILE A N 1
ATOM 1005 C CA . ILE A 1 132 ? 11.374 5.925 -19.867 1.00 42.44 132 ILE A CA 1
ATOM 1006 C C . ILE A 1 132 ? 11.962 7.347 -19.867 1.00 42.44 132 ILE A C 1
ATOM 1008 O O . ILE A 1 132 ? 11.784 8.112 -20.817 1.00 42.44 132 ILE A O 1
ATOM 1012 N N . THR A 1 133 ? 12.696 7.711 -18.816 1.00 46.41 133 THR A N 1
ATOM 1013 C CA . THR A 1 133 ? 13.394 8.996 -18.722 1.00 46.41 133 THR A CA 1
ATOM 1014 C C . THR A 1 133 ? 14.808 8.875 -19.290 1.00 46.41 133 THR A C 1
ATOM 1016 O O . THR A 1 133 ? 15.435 7.831 -19.155 1.00 46.41 133 THR A O 1
ATOM 1019 N N . ALA A 1 134 ? 15.345 9.936 -19.901 1.00 51.69 134 ALA A N 1
ATOM 1020 C CA . ALA A 1 134 ? 16.636 9.931 -20.616 1.00 51.69 134 ALA A CA 1
ATOM 1021 C C . ALA A 1 134 ? 17.875 9.499 -19.784 1.00 51.69 134 ALA A C 1
ATOM 1023 O O . ALA A 1 134 ? 18.966 9.382 -20.332 1.00 51.69 134 ALA A O 1
ATOM 1024 N N . VAL A 1 135 ? 17.691 9.220 -18.489 1.00 53.50 135 VAL A N 1
ATOM 1025 C CA . VAL A 1 135 ? 18.647 8.607 -17.555 1.00 53.50 135 VAL A CA 1
ATOM 1026 C C . VAL A 1 135 ? 19.087 7.200 -18.004 1.00 53.50 135 VAL A C 1
ATOM 1028 O O . VAL A 1 135 ? 20.215 6.799 -17.731 1.00 53.50 135 VAL A O 1
ATOM 1031 N N . ALA A 1 136 ? 18.249 6.467 -18.749 1.00 52.50 136 ALA A N 1
ATOM 1032 C CA . ALA A 1 136 ? 18.541 5.101 -19.202 1.00 52.50 136 ALA A CA 1
ATOM 1033 C C . ALA A 1 136 ? 19.635 4.991 -20.285 1.00 52.50 136 ALA A C 1
ATOM 1035 O O . ALA A 1 136 ? 20.104 3.891 -20.569 1.00 52.50 136 ALA A O 1
ATOM 1036 N N . LYS A 1 137 ? 20.056 6.110 -20.896 1.00 57.50 137 LYS A N 1
ATOM 1037 C CA . LYS A 1 137 ? 21.109 6.099 -21.928 1.00 57.50 137 LYS A CA 1
ATOM 1038 C C . LYS A 1 137 ? 22.498 5.798 -21.365 1.00 57.50 137 LYS A C 1
ATOM 1040 O O . LYS A 1 137 ? 23.338 5.277 -22.089 1.00 57.50 137 LYS A O 1
ATOM 1045 N N . GLU A 1 138 ? 22.734 6.129 -20.095 1.00 58.28 138 GLU A N 1
ATOM 1046 C CA . GLU A 1 138 ? 24.040 5.953 -19.446 1.00 58.28 138 GLU A CA 1
ATOM 1047 C C . GLU A 1 138 ? 24.135 4.648 -18.641 1.00 58.28 138 GLU A C 1
ATOM 1049 O O . GLU A 1 138 ? 25.219 4.079 -18.528 1.00 58.28 138 GLU A O 1
ATOM 1054 N N . ARG A 1 139 ? 23.016 4.144 -18.097 1.00 55.66 139 ARG A N 1
ATOM 1055 C CA . ARG A 1 139 ? 22.923 2.812 -17.470 1.00 55.66 139 ARG A CA 1
ATOM 1056 C C . ARG A 1 139 ? 21.482 2.303 -17.431 1.00 55.66 139 ARG A C 1
ATOM 1058 O O . ARG A 1 139 ? 20.561 3.097 -17.241 1.00 55.66 139 ARG A O 1
ATOM 1065 N N . CYS A 1 140 ? 21.298 0.985 -17.517 1.00 53.16 140 CYS A N 1
ATOM 1066 C CA . CYS A 1 140 ? 19.992 0.350 -17.323 1.00 53.16 140 CYS A CA 1
ATOM 1067 C C . CYS A 1 140 ? 19.509 0.487 -15.860 1.00 53.16 140 CYS A C 1
ATOM 1069 O O . CYS A 1 140 ? 20.269 0.154 -14.944 1.00 53.16 140 CYS A O 1
ATOM 1071 N N . PRO A 1 141 ? 18.301 1.022 -15.603 1.00 53.56 141 PRO A N 1
ATOM 1072 C CA . PRO A 1 141 ? 17.758 1.140 -14.253 1.00 53.56 141 PRO A CA 1
ATOM 1073 C C . PRO A 1 141 ? 16.898 -0.066 -13.847 1.00 53.56 141 PRO A C 1
ATOM 1075 O O . PRO A 1 141 ? 16.004 -0.458 -14.582 1.00 53.56 141 PRO A O 1
ATOM 1078 N N . LEU A 1 142 ? 17.073 -0.530 -12.605 1.00 46.09 142 LEU A N 1
ATOM 1079 C CA . LEU A 1 142 ? 16.335 -1.651 -12.006 1.00 46.09 142 LEU A CA 1
ATOM 1080 C C . LEU A 1 142 ? 14.800 -1.454 -12.038 1.00 46.09 142 LEU A C 1
ATOM 1082 O O . LEU A 1 142 ? 14.282 -0.456 -11.527 1.00 46.09 142 LEU A O 1
ATOM 1086 N N . THR A 1 143 ? 14.076 -2.435 -12.585 1.00 53.66 143 THR A N 1
ATOM 1087 C CA . THR A 1 143 ? 12.632 -2.384 -12.899 1.00 53.66 143 THR A CA 1
ATOM 1088 C C . THR A 1 143 ? 11.719 -3.139 -11.892 1.00 53.66 143 THR A C 1
ATOM 1090 O O . THR A 1 143 ? 12.217 -3.777 -10.964 1.00 53.66 143 THR A O 1
ATOM 1093 N N . GLY A 1 144 ? 10.373 -3.035 -12.024 1.00 50.81 144 GLY A N 1
ATOM 1094 C CA . GLY A 1 144 ? 9.349 -3.616 -11.113 1.00 50.81 144 GLY A CA 1
ATOM 1095 C C . GLY A 1 144 ? 7.869 -3.403 -11.519 1.00 50.81 144 GLY A C 1
ATOM 1096 O O . GLY A 1 144 ? 7.429 -2.266 -11.667 1.00 50.81 144 GLY A O 1
ATOM 1097 N N . ASN A 1 145 ? 7.078 -4.482 -11.671 1.00 52.97 145 ASN A N 1
ATOM 1098 C CA . ASN A 1 145 ? 5.652 -4.472 -12.081 1.00 52.97 145 ASN A CA 1
ATOM 1099 C C . ASN A 1 145 ? 4.681 -4.130 -10.916 1.00 52.97 145 ASN A C 1
ATOM 1101 O O . ASN A 1 145 ? 4.891 -4.555 -9.781 1.00 52.97 145 ASN A O 1
ATOM 1105 N N . TYR A 1 146 ? 3.596 -3.387 -11.181 1.00 58.88 146 TYR A N 1
ATOM 1106 C CA . TYR A 1 146 ? 2.791 -2.700 -10.154 1.00 58.88 146 TYR A CA 1
ATOM 1107 C C . TYR A 1 146 ? 1.485 -3.393 -9.728 1.00 58.88 146 TYR A C 1
ATOM 1109 O O . TYR A 1 146 ? 1.038 -3.178 -8.600 1.00 58.88 146 TYR A O 1
ATOM 1117 N N . GLY A 1 147 ? 0.866 -4.227 -10.574 1.00 62.41 147 GLY A N 1
ATOM 1118 C CA . GLY A 1 147 ? -0.463 -4.801 -10.281 1.00 62.41 147 GLY A CA 1
ATOM 1119 C C . GLY A 1 147 ? -0.494 -5.664 -9.012 1.00 62.41 147 GLY A C 1
ATOM 1120 O O . GLY A 1 147 ? -1.408 -5.582 -8.193 1.00 62.41 147 GLY A O 1
ATOM 1121 N N . TYR A 1 148 ? 0.571 -6.427 -8.787 1.00 73.44 148 TYR A N 1
ATOM 1122 C CA . TYR A 1 148 ? 0.718 -7.313 -7.631 1.00 73.44 148 TYR A CA 1
ATOM 1123 C C . TYR A 1 148 ? 0.924 -6.552 -6.322 1.00 73.44 148 TYR A C 1
ATOM 1125 O O . TYR A 1 148 ? 0.509 -7.020 -5.265 1.00 73.44 148 TYR A O 1
ATOM 1133 N N . VAL A 1 149 ? 1.515 -5.356 -6.387 1.00 81.12 149 VAL A N 1
ATOM 1134 C CA . VAL A 1 149 ? 1.700 -4.492 -5.216 1.00 81.12 149 VAL A CA 1
ATOM 1135 C C . VAL A 1 149 ? 0.344 -4.030 -4.702 1.00 81.12 149 VAL A C 1
ATOM 1137 O O . VAL A 1 149 ? 0.090 -4.088 -3.502 1.00 81.12 149 VAL A O 1
ATOM 1140 N N . VAL A 1 150 ? -0.547 -3.617 -5.603 1.00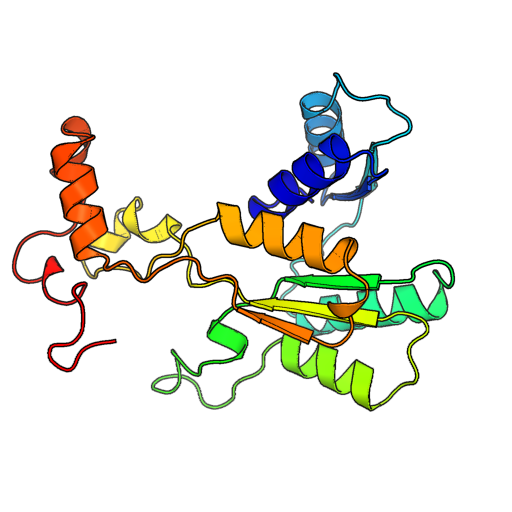 83.25 150 VAL A N 1
ATOM 1141 C CA . VAL A 1 150 ? -1.902 -3.170 -5.261 1.00 83.25 150 VAL A CA 1
ATOM 1142 C C . VAL A 1 150 ? -2.695 -4.304 -4.617 1.00 83.25 150 VAL A C 1
ATOM 1144 O O . VAL A 1 150 ? -3.231 -4.137 -3.520 1.00 83.25 150 VAL A O 1
ATOM 1147 N N . LEU A 1 151 ? -2.693 -5.483 -5.244 1.00 85.06 151 LEU A N 1
ATOM 1148 C CA . LEU A 1 151 ? -3.369 -6.659 -4.702 1.00 85.06 151 LEU A CA 1
ATOM 1149 C C . LEU A 1 151 ? -2.800 -7.068 -3.336 1.00 85.06 151 LEU A C 1
ATOM 1151 O O . LEU A 1 151 ? -3.568 -7.385 -2.433 1.00 85.06 151 LEU A O 1
ATOM 1155 N N . ALA A 1 152 ? -1.479 -7.007 -3.146 1.00 87.19 152 ALA A N 1
ATOM 1156 C CA . ALA A 1 152 ? -0.850 -7.322 -1.866 1.00 87.19 152 ALA A CA 1
ATOM 1157 C C . ALA A 1 152 ? -1.321 -6.390 -0.736 1.00 87.19 152 ALA A C 1
ATOM 1159 O O . ALA A 1 152 ? -1.591 -6.865 0.366 1.00 87.19 152 ALA A O 1
ATOM 1160 N N . HIS A 1 153 ? -1.491 -5.089 -1.003 1.00 90.25 153 HIS A N 1
ATOM 1161 C CA . HIS A 1 153 ? -2.047 -4.158 -0.012 1.00 90.25 153 HIS A CA 1
ATOM 1162 C C . HIS A 1 153 ? -3.491 -4.514 0.348 1.00 90.25 153 HIS A C 1
ATOM 1164 O O . HIS A 1 153 ? -3.833 -4.570 1.526 1.00 90.25 153 HIS A O 1
ATOM 1170 N N . VAL A 1 154 ? -4.329 -4.791 -0.651 1.00 90.69 154 VAL A N 1
ATOM 1171 C CA . VAL A 1 154 ? -5.738 -5.153 -0.440 1.00 90.69 154 VAL A CA 1
ATOM 1172 C C . VAL A 1 154 ? -5.856 -6.457 0.344 1.00 90.69 154 VAL A C 1
ATOM 1174 O O . VAL A 1 154 ? -6.603 -6.530 1.316 1.00 90.69 154 VAL A O 1
ATOM 1177 N N . LEU A 1 155 ? -5.070 -7.473 -0.011 1.00 91.19 155 LEU A N 1
ATOM 1178 C CA . LEU A 1 155 ? -5.052 -8.740 0.713 1.00 91.19 155 LEU A CA 1
ATOM 1179 C C . LEU A 1 155 ? -4.535 -8.572 2.143 1.00 91.19 155 LEU A C 1
ATOM 1181 O O . LEU A 1 155 ? -5.088 -9.192 3.044 1.00 91.19 155 LEU A O 1
ATOM 1185 N N . ALA A 1 156 ? -3.550 -7.702 2.380 1.00 90.31 156 ALA A N 1
ATOM 1186 C CA . ALA A 1 156 ? -3.100 -7.378 3.734 1.00 90.31 156 ALA A CA 1
ATOM 1187 C C . ALA A 1 156 ? -4.177 -6.659 4.565 1.00 90.31 156 ALA A C 1
ATOM 1189 O O . ALA A 1 156 ? -4.232 -6.818 5.785 1.00 90.31 156 ALA A O 1
ATOM 1190 N N . VAL A 1 157 ? -5.061 -5.896 3.913 1.00 91.19 157 VAL A N 1
ATOM 1191 C CA . VAL A 1 157 ? -6.235 -5.297 4.557 1.00 91.19 157 VAL A CA 1
ATOM 1192 C C . VAL A 1 157 ? -7.323 -6.329 4.822 1.00 91.19 157 VAL A C 1
ATOM 1194 O O . VAL A 1 157 ? -7.989 -6.209 5.840 1.00 91.19 157 VAL A O 1
ATOM 1197 N N . GLU A 1 158 ? -7.530 -7.328 3.965 1.00 91.62 158 GLU A N 1
ATOM 1198 C CA . GLU A 1 158 ? -8.681 -8.240 4.051 1.00 91.62 158 GLU A CA 1
ATOM 1199 C C . GLU A 1 158 ? -8.402 -9.526 4.833 1.00 91.62 158 GLU A C 1
ATOM 1201 O O . GLU A 1 158 ? -9.255 -9.980 5.602 1.00 91.62 158 GLU A O 1
ATOM 1206 N N . LYS A 1 159 ? -7.218 -10.115 4.657 1.00 91.56 159 LYS A N 1
ATOM 1207 C CA . LYS A 1 159 ? -6.867 -11.439 5.175 1.00 91.56 159 LYS A CA 1
ATOM 1208 C C . LYS A 1 159 ? -6.296 -11.328 6.582 1.00 91.56 159 LYS A C 1
ATOM 1210 O O . LYS A 1 159 ? -5.281 -10.680 6.806 1.00 91.56 159 LYS A O 1
ATOM 1215 N N . GLU A 1 160 ? -6.931 -11.994 7.539 1.00 89.31 160 GLU A N 1
ATOM 1216 C CA . GLU A 1 160 ? -6.486 -11.980 8.937 1.00 89.31 160 GLU A CA 1
ATOM 1217 C C . GLU A 1 160 ? -5.080 -12.565 9.106 1.00 89.31 160 GLU A C 1
ATOM 1219 O O . GLU A 1 160 ? -4.234 -11.972 9.769 1.00 89.31 160 GLU A O 1
ATOM 1224 N N . GLU A 1 161 ? -4.795 -13.656 8.396 1.00 90.94 161 GLU A N 1
ATOM 1225 C CA . GLU A 1 161 ? -3.479 -14.295 8.334 1.00 90.94 161 GLU A CA 1
ATOM 1226 C C . GLU A 1 161 ? -2.370 -13.399 7.768 1.00 90.94 161 GLU A C 1
ATOM 1228 O O . GLU A 1 161 ? -1.206 -13.792 7.820 1.00 90.94 161 GLU A O 1
ATOM 1233 N N . ALA A 1 162 ? -2.692 -12.235 7.199 1.00 87.62 162 ALA A N 1
ATOM 1234 C CA . ALA A 1 162 ? -1.689 -11.289 6.735 1.00 87.62 162 ALA A CA 1
ATOM 1235 C C . ALA A 1 162 ? -1.120 -10.408 7.856 1.00 87.62 162 ALA A C 1
ATOM 1237 O O . ALA A 1 162 ? -0.036 -9.848 7.693 1.00 87.62 162 ALA A O 1
ATOM 1238 N N . GLY A 1 163 ? -1.804 -10.328 9.001 1.00 86.38 163 GLY A N 1
ATOM 1239 C CA . GLY A 1 163 ? -1.349 -9.560 10.154 1.00 86.38 163 GLY A CA 1
ATOM 1240 C C . GLY A 1 163 ? 0.006 -10.042 10.678 1.00 86.38 163 GLY A C 1
ATOM 1241 O O . GLY A 1 163 ? 0.253 -11.239 10.801 1.00 86.38 163 GLY A O 1
ATOM 1242 N N . GLY A 1 164 ? 0.894 -9.099 10.994 1.00 82.62 164 GLY A N 1
ATOM 1243 C CA . GLY A 1 164 ? 2.223 -9.384 11.539 1.00 82.62 164 GLY A CA 1
ATOM 1244 C C . GLY A 1 164 ? 3.243 -9.868 10.507 1.00 82.62 164 GLY A C 1
ATOM 1245 O O . GLY A 1 164 ? 4.321 -10.312 10.895 1.00 82.62 164 GLY A O 1
ATOM 1246 N N . LYS A 1 165 ? 2.938 -9.796 9.203 1.00 85.31 165 LYS A N 1
ATOM 1247 C CA . LYS A 1 165 ? 3.815 -10.299 8.137 1.00 85.31 165 LYS A CA 1
ATOM 1248 C C . LYS A 1 165 ? 4.485 -9.188 7.327 1.00 85.31 165 LYS A C 1
ATOM 1250 O O . LYS A 1 165 ? 4.003 -8.057 7.226 1.00 85.31 165 LYS A O 1
ATOM 1255 N N . ARG A 1 166 ? 5.608 -9.564 6.710 1.00 81.00 166 ARG A N 1
ATOM 1256 C CA . ARG A 1 166 ? 6.314 -8.810 5.666 1.00 81.00 166 ARG A CA 1
ATOM 1257 C C . ARG A 1 166 ? 6.114 -9.539 4.343 1.00 81.00 166 ARG A C 1
ATOM 1259 O O . ARG A 1 166 ? 6.387 -10.735 4.268 1.00 81.00 166 ARG A O 1
ATOM 1266 N N . PHE A 1 167 ? 5.644 -8.836 3.321 1.00 81.44 167 PHE A N 1
ATOM 1267 C CA . PHE A 1 167 ? 5.350 -9.412 2.013 1.00 81.44 167 PHE A CA 1
ATOM 1268 C C . PHE A 1 167 ? 6.264 -8.838 0.939 1.00 81.44 167 PHE A C 1
ATOM 1270 O O . PHE A 1 167 ? 6.274 -7.632 0.695 1.00 81.44 167 PHE A O 1
ATOM 1277 N N . PHE A 1 168 ? 6.968 -9.723 0.239 1.00 76.75 168 PHE A N 1
ATOM 1278 C CA . PHE A 1 168 ? 7.613 -9.396 -1.025 1.00 76.75 168 PHE A CA 1
ATOM 1279 C C . PHE A 1 168 ? 6.573 -9.459 -2.142 1.00 76.75 168 PHE A C 1
ATOM 1281 O O . PHE A 1 168 ? 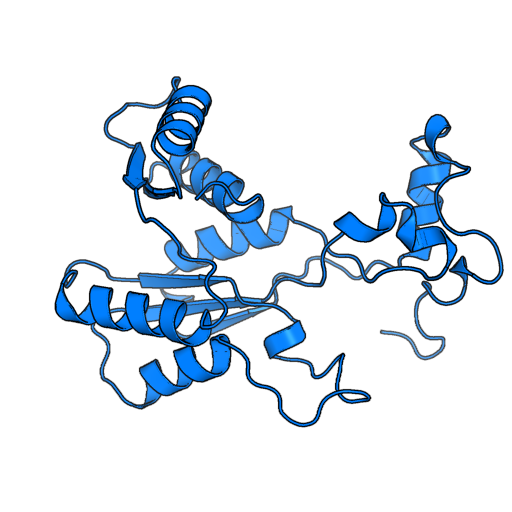6.085 -10.533 -2.489 1.00 76.75 168 PHE A O 1
ATOM 1288 N N . ALA A 1 169 ? 6.217 -8.302 -2.694 1.00 73.88 169 ALA A N 1
ATOM 1289 C CA . ALA A 1 169 ? 5.256 -8.217 -3.788 1.00 73.88 169 ALA A CA 1
ATOM 1290 C C . ALA A 1 169 ? 5.978 -8.383 -5.134 1.00 73.88 169 ALA A C 1
ATOM 1292 O O . ALA A 1 169 ? 6.260 -7.399 -5.818 1.00 73.88 169 ALA A O 1
ATOM 1293 N N . VAL A 1 170 ? 6.310 -9.628 -5.487 1.00 67.25 170 VAL A N 1
ATOM 1294 C CA . VAL A 1 170 ? 7.040 -9.984 -6.714 1.00 67.25 170 VAL A CA 1
ATOM 1295 C C . VAL A 1 170 ? 6.233 -11.027 -7.483 1.00 67.25 170 VAL A C 1
ATOM 1297 O O . VAL A 1 170 ? 5.776 -12.005 -6.898 1.00 67.25 170 VAL A O 1
ATOM 1300 N N . SER A 1 171 ? 6.027 -10.813 -8.781 1.00 60.94 171 SER A N 1
ATOM 1301 C CA . SER A 1 171 ? 5.243 -11.722 -9.631 1.00 60.94 171 SER A CA 1
ATOM 1302 C C . SER A 1 171 ? 6.079 -12.657 -10.482 1.00 60.94 171 SER A C 1
ATOM 1304 O O . SER A 1 171 ? 5.636 -13.742 -10.838 1.00 60.94 171 SER A O 1
ATOM 1306 N N . SER A 1 172 ? 7.258 -12.189 -10.866 1.00 59.56 172 SER A N 1
ATOM 1307 C CA . SER A 1 172 ? 8.185 -12.875 -11.747 1.00 59.56 172 SER A CA 1
ATOM 1308 C C . SER A 1 172 ? 9.493 -12.099 -11.765 1.00 59.56 172 SER A C 1
ATOM 1310 O O . SER A 1 172 ? 9.536 -10.910 -11.430 1.00 59.56 172 SER A O 1
ATOM 1312 N N . HIS A 1 173 ? 10.546 -12.764 -12.210 1.00 64.50 173 HIS A N 1
ATOM 1313 C CA . HIS A 1 173 ? 11.754 -12.084 -12.632 1.00 64.50 173 HIS A CA 1
ATOM 1314 C C . HIS A 1 173 ? 11.498 -11.413 -13.988 1.00 64.50 173 HIS A C 1
ATOM 1316 O O . HIS A 1 173 ? 10.738 -11.918 -14.813 1.00 64.50 173 HIS A O 1
ATOM 1322 N N . PHE A 1 174 ? 12.141 -10.280 -14.220 1.00 65.50 174 PHE A N 1
ATOM 1323 C CA . PHE A 1 174 ? 12.316 -9.665 -15.535 1.00 65.50 174 PHE A CA 1
ATOM 1324 C C . PHE A 1 174 ? 13.729 -9.076 -15.552 1.00 65.50 174 PHE A C 1
ATOM 1326 O O . PHE A 1 174 ? 14.311 -8.834 -14.491 1.00 65.50 174 PHE A O 1
ATOM 1333 N N . SER A 1 175 ? 14.277 -8.874 -16.742 1.00 71.38 175 SER A N 1
ATOM 1334 C CA . SER A 1 175 ? 15.535 -8.164 -16.941 1.00 71.38 175 SER A CA 1
ATOM 1335 C C . SER A 1 175 ? 15.261 -6.883 -17.722 1.00 71.38 175 SER A C 1
ATOM 1337 O O . SER A 1 175 ? 14.310 -6.820 -18.510 1.00 71.38 175 SER A O 1
ATOM 1339 N N . ASP A 1 176 ? 16.073 -5.851 -17.513 1.00 71.69 176 ASP A N 1
ATOM 1340 C CA . ASP A 1 176 ? 15.906 -4.587 -18.232 1.00 71.69 176 ASP A CA 1
ATOM 1341 C C . ASP A 1 176 ? 16.102 -4.797 -19.743 1.00 71.69 176 ASP A C 1
ATOM 1343 O O . ASP A 1 176 ? 15.437 -4.150 -20.554 1.00 71.69 176 ASP A O 1
ATOM 1347 N N . LYS A 1 177 ? 16.926 -5.786 -20.120 1.00 75.69 177 LYS A N 1
ATOM 1348 C CA . LYS A 1 177 ? 17.050 -6.277 -21.497 1.00 75.69 177 LYS A CA 1
ATOM 1349 C C . LYS A 1 177 ? 15.731 -6.799 -22.054 1.00 75.69 177 LYS A C 1
ATOM 1351 O O . LYS A 1 177 ? 15.302 -6.342 -23.108 1.00 75.69 177 LYS A O 1
ATOM 1356 N N . THR A 1 178 ? 15.057 -7.688 -21.324 1.00 77.56 178 THR A N 1
ATOM 1357 C CA . THR A 1 178 ? 13.753 -8.228 -21.747 1.00 77.56 178 THR A CA 1
ATOM 1358 C C . THR A 1 178 ? 12.739 -7.100 -21.968 1.00 77.56 178 THR A C 1
ATOM 1360 O O . THR A 1 178 ? 11.958 -7.133 -22.915 1.00 77.56 178 THR A O 1
ATOM 1363 N N . ILE A 1 179 ? 12.765 -6.065 -21.124 1.00 76.12 179 ILE A N 1
ATOM 1364 C CA . ILE A 1 179 ? 11.869 -4.910 -21.251 1.00 76.12 179 ILE A CA 1
ATOM 1365 C C . ILE A 1 179 ? 12.226 -4.054 -22.473 1.00 76.12 179 ILE A C 1
ATOM 1367 O O . ILE A 1 179 ? 11.326 -3.666 -23.217 1.00 76.12 179 ILE A O 1
ATOM 1371 N N . ALA A 1 180 ? 13.510 -3.764 -22.703 1.00 77.38 180 ALA A N 1
ATOM 1372 C CA . ALA A 1 180 ? 13.960 -3.012 -23.874 1.00 77.38 180 ALA A CA 1
ATOM 1373 C C . ALA A 1 180 ? 13.596 -3.725 -25.188 1.00 77.38 180 ALA A C 1
ATOM 1375 O O . ALA A 1 180 ? 13.111 -3.077 -26.119 1.00 77.38 180 ALA A O 1
ATOM 1376 N N . ASP A 1 181 ? 13.746 -5.051 -25.229 1.00 81.06 181 ASP A N 1
ATOM 1377 C CA . ASP A 1 181 ? 13.373 -5.877 -26.378 1.00 81.06 181 ASP A CA 1
ATOM 1378 C C . ASP A 1 181 ? 11.863 -5.803 -26.656 1.00 81.06 181 ASP A C 1
ATOM 1380 O O . ASP A 1 181 ? 11.460 -5.547 -27.793 1.00 81.06 181 ASP A O 1
ATOM 1384 N N . ILE A 1 182 ? 11.022 -5.935 -25.621 1.00 82.69 182 ILE A N 1
ATOM 1385 C CA . ILE A 1 182 ? 9.560 -5.798 -25.746 1.00 82.69 182 ILE A CA 1
ATOM 1386 C C . ILE A 1 182 ? 9.181 -4.393 -26.228 1.00 82.69 182 ILE A C 1
ATOM 1388 O O . ILE A 1 182 ? 8.337 -4.262 -27.109 1.00 82.69 182 ILE A O 1
ATOM 1392 N N . ILE A 1 183 ? 9.809 -3.333 -25.704 1.00 80.19 183 ILE A N 1
ATOM 1393 C CA . ILE A 1 183 ? 9.539 -1.956 -26.153 1.00 80.19 183 ILE A CA 1
ATOM 1394 C C . ILE A 1 183 ? 9.854 -1.802 -27.643 1.00 80.19 183 ILE A C 1
ATOM 1396 O O . ILE A 1 183 ? 9.053 -1.227 -28.377 1.00 80.19 183 ILE A O 1
ATOM 1400 N N . GLY A 1 184 ? 10.994 -2.323 -28.100 1.00 80.56 184 GLY A N 1
ATOM 1401 C CA . GLY A 1 184 ? 11.383 -2.257 -29.507 1.00 80.56 184 GLY A CA 1
ATOM 1402 C C . GLY A 1 184 ? 10.452 -3.035 -30.442 1.00 80.56 184 GLY A C 1
ATOM 1403 O O . GLY A 1 184 ? 10.284 -2.628 -31.593 1.00 80.56 184 GLY A O 1
ATOM 1404 N N . GLN A 1 185 ? 9.855 -4.129 -29.958 1.00 81.50 185 GLN A N 1
ATOM 1405 C CA . GLN A 1 185 ? 8.928 -4.976 -30.716 1.00 81.50 185 GLN A CA 1
ATOM 1406 C C . GLN A 1 185 ? 7.505 -4.401 -30.747 1.00 81.50 185 GLN A C 1
ATOM 1408 O O . GLN A 1 185 ? 6.933 -4.239 -31.822 1.00 81.50 185 GLN A O 1
ATOM 1413 N N . GLU A 1 186 ? 6.958 -4.054 -29.582 1.00 87.25 186 GLU A N 1
ATOM 1414 C CA . GLU A 1 186 ? 5.550 -3.674 -29.410 1.00 87.25 186 GLU A CA 1
ATOM 1415 C C . GLU A 1 186 ? 5.298 -2.177 -29.631 1.00 87.25 186 GLU A C 1
ATOM 1417 O O . GLU A 1 186 ? 4.201 -1.771 -30.016 1.00 87.25 186 GLU A O 1
ATOM 1422 N N . PHE A 1 187 ? 6.314 -1.331 -29.424 1.00 84.44 187 PHE A N 1
ATOM 1423 C CA . PHE A 1 187 ? 6.203 0.121 -29.574 1.00 84.44 187 PHE A CA 1
ATOM 1424 C C . PHE A 1 187 ? 7.315 0.684 -30.472 1.00 84.44 187 PHE A C 1
ATOM 1426 O O . PHE A 1 187 ? 8.206 1.392 -29.988 1.00 84.44 187 PHE A O 1
ATOM 1433 N N . PRO A 1 188 ? 7.263 0.438 -31.797 1.00 83.75 188 PRO A N 1
ATOM 1434 C CA . PRO A 1 188 ? 8.317 0.839 -32.731 1.00 83.75 188 PRO A CA 1
ATOM 1435 C C . PRO A 1 188 ? 8.686 2.330 -32.673 1.00 83.75 188 PRO A C 1
ATOM 1437 O O . PRO A 1 188 ? 9.843 2.687 -32.877 1.00 83.75 188 PRO A O 1
ATOM 1440 N N . GLN A 1 189 ? 7.739 3.208 -32.325 1.00 82.12 189 GLN A N 1
ATOM 1441 C CA . GLN A 1 189 ? 7.958 4.648 -32.138 1.00 82.12 189 GLN A CA 1
ATOM 1442 C C . GLN A 1 189 ? 8.915 5.002 -30.985 1.00 82.12 189 GLN A C 1
ATOM 1444 O O . GLN A 1 189 ? 9.375 6.140 -30.885 1.00 82.12 189 GLN A O 1
ATOM 1449 N N . PHE A 1 190 ? 9.199 4.055 -30.093 1.00 79.25 190 PHE A N 1
ATOM 1450 C CA . PHE A 1 190 ? 10.125 4.213 -28.975 1.00 79.25 190 PHE A CA 1
ATOM 1451 C C . PHE A 1 190 ? 11.388 3.368 -29.124 1.00 79.25 190 PHE A C 1
ATOM 1453 O O . PHE A 1 190 ? 12.205 3.377 -28.210 1.00 79.25 190 PHE A O 1
ATOM 1460 N N . ARG A 1 191 ? 11.585 2.692 -30.262 1.00 80.12 191 ARG A N 1
ATOM 1461 C CA . ARG A 1 191 ? 12.696 1.757 -30.487 1.00 80.12 191 ARG A CA 1
ATOM 1462 C C . ARG A 1 191 ? 14.084 2.355 -30.233 1.00 80.12 191 ARG A C 1
ATOM 1464 O O . ARG A 1 191 ? 14.956 1.647 -29.749 1.00 80.12 191 ARG A O 1
ATOM 1471 N N . ASP A 1 192 ? 14.258 3.653 -30.475 1.00 81.06 192 ASP A N 1
ATOM 1472 C CA . ASP A 1 192 ? 15.548 4.346 -30.323 1.00 81.06 192 ASP A CA 1
ATOM 1473 C C . ASP A 1 192 ? 15.763 4.972 -28.929 1.00 81.06 192 ASP A C 1
ATOM 1475 O O . ASP A 1 192 ? 16.707 5.740 -28.718 1.00 81.06 192 ASP A O 1
ATOM 1479 N N . ARG A 1 193 ? 14.856 4.727 -27.972 1.00 79.56 193 ARG A N 1
ATOM 1480 C CA . ARG A 1 193 ? 14.941 5.296 -26.614 1.00 79.56 193 ARG A CA 1
ATOM 1481 C C . ARG A 1 193 ? 15.653 4.394 -25.600 1.00 79.56 193 ARG A C 1
ATOM 1483 O O . ARG A 1 193 ? 16.451 4.948 -24.841 1.00 79.56 193 ARG A O 1
ATOM 1490 N N . PRO A 1 194 ? 15.372 3.078 -25.525 1.00 76.62 194 PRO A N 1
ATOM 1491 C CA . PRO A 1 194 ? 16.064 2.188 -24.600 1.00 76.62 194 PRO A CA 1
ATOM 1492 C C . PRO A 1 194 ? 17.564 2.061 -24.916 1.00 76.62 194 PRO A C 1
ATOM 1494 O O . PRO A 1 194 ? 17.969 2.276 -26.060 1.00 76.62 194 PRO A O 1
ATOM 1497 N N . PRO A 1 195 ? 18.398 1.687 -23.928 1.00 74.25 195 PRO A N 1
ATOM 1498 C CA . PRO A 1 195 ? 19.781 1.298 -24.182 1.00 74.25 195 PRO A CA 1
ATOM 1499 C C . PRO A 1 195 ? 19.863 0.073 -25.106 1.00 74.25 195 PRO A C 1
ATOM 1501 O O . PRO A 1 195 ? 18.993 -0.795 -25.094 1.00 74.25 195 PRO A O 1
ATOM 1504 N N . THR A 1 196 ? 20.929 0.001 -25.905 1.00 75.62 196 THR A N 1
ATOM 1505 C CA . THR A 1 196 ? 21.154 -1.046 -26.916 1.00 75.62 196 THR A CA 1
ATOM 1506 C C . THR A 1 196 ? 22.604 -1.524 -26.897 1.00 75.62 196 THR A C 1
ATOM 1508 O O . THR A 1 196 ? 23.508 -0.754 -26.570 1.00 75.62 196 THR A O 1
ATOM 1511 N N . GLY A 1 197 ? 22.854 -2.760 -27.334 1.00 76.19 197 GLY A N 1
ATOM 1512 C CA . GLY A 1 197 ? 24.212 -3.313 -27.415 1.00 76.19 197 GLY A CA 1
ATOM 1513 C C . GLY A 1 197 ? 24.823 -3.549 -26.031 1.00 76.19 197 GLY A C 1
ATOM 1514 O O . GLY A 1 197 ? 24.124 -3.969 -25.109 1.00 76.19 197 GLY A O 1
ATOM 1515 N N . ASP A 1 198 ? 26.114 -3.258 -25.869 1.00 75.12 198 ASP A N 1
ATOM 1516 C CA . ASP A 1 198 ? 26.867 -3.557 -24.638 1.00 75.12 198 ASP A CA 1
ATOM 1517 C C . ASP A 1 198 ? 26.320 -2.839 -23.394 1.00 75.12 198 ASP A C 1
ATOM 1519 O O . ASP A 1 198 ? 26.413 -3.356 -22.281 1.00 75.12 198 ASP A O 1
ATOM 1523 N N . THR A 1 199 ? 25.681 -1.676 -23.567 1.00 71.12 199 THR A N 1
ATOM 1524 C CA . THR A 1 199 ? 25.030 -0.959 -22.456 1.00 71.12 199 THR A CA 1
ATOM 1525 C C . THR A 1 199 ? 23.823 -1.725 -21.908 1.00 71.12 199 THR A C 1
ATOM 1527 O O . THR A 1 199 ? 23.571 -1.691 -20.702 1.00 71.12 199 THR A O 1
ATOM 1530 N N . LEU A 1 200 ? 23.122 -2.477 -22.764 1.00 73.12 200 LEU A N 1
ATOM 1531 C CA . LEU A 1 200 ? 21.979 -3.310 -22.394 1.00 73.12 200 LEU A CA 1
ATOM 1532 C C . LEU A 1 200 ? 22.398 -4.659 -21.797 1.00 73.12 200 LEU A C 1
ATOM 1534 O O . LEU A 1 200 ? 21.665 -5.216 -20.985 1.00 73.12 200 LEU A O 1
ATOM 1538 N N . ALA A 1 201 ? 23.583 -5.171 -22.150 1.00 72.06 201 ALA A N 1
ATOM 1539 C CA . ALA A 1 201 ? 24.086 -6.454 -21.651 1.00 72.06 201 ALA A CA 1
ATOM 1540 C C . ALA A 1 201 ? 24.192 -6.493 -20.115 1.00 72.06 201 ALA A C 1
ATOM 1542 O O . ALA A 1 201 ? 23.940 -7.524 -19.502 1.00 72.06 201 ALA A O 1
ATOM 1543 N N . SER A 1 202 ? 24.495 -5.351 -19.489 1.00 68.69 202 SER A N 1
ATOM 1544 C CA . SER A 1 202 ? 24.519 -5.205 -18.025 1.00 68.69 202 SER A CA 1
ATOM 1545 C C . SER A 1 202 ? 23.143 -5.304 -17.351 1.00 68.69 202 SER A C 1
ATOM 1547 O O . SER A 1 202 ? 23.073 -5.511 -16.143 1.00 68.69 202 SER A O 1
ATOM 1549 N N . GLY A 1 203 ? 22.065 -5.143 -18.121 1.00 66.38 203 GLY A N 1
ATOM 1550 C CA . GLY A 1 203 ? 20.681 -5.243 -17.664 1.00 66.38 203 GLY A CA 1
ATOM 1551 C C . GLY A 1 203 ? 20.061 -6.622 -17.888 1.00 66.38 203 GLY A C 1
ATOM 1552 O O . GLY A 1 203 ? 18.845 -6.748 -17.747 1.00 66.38 203 GLY A O 1
ATOM 1553 N N . ASP A 1 204 ? 20.850 -7.627 -18.288 1.00 70.31 204 ASP A N 1
ATOM 1554 C CA . ASP A 1 204 ? 20.411 -9.021 -18.406 1.00 70.31 204 ASP A CA 1
ATOM 1555 C C . ASP A 1 204 ? 20.616 -9.794 -17.092 1.00 70.31 204 ASP A C 1
ATOM 1557 O O . ASP A 1 204 ? 21.225 -9.295 -16.142 1.00 70.31 204 ASP A O 1
ATOM 1561 N N . TYR A 1 205 ? 20.100 -11.019 -17.019 1.00 68.69 205 TYR A N 1
ATOM 1562 C CA . TYR A 1 205 ? 20.334 -11.878 -15.861 1.00 68.69 205 TYR A CA 1
ATOM 1563 C C . TYR A 1 205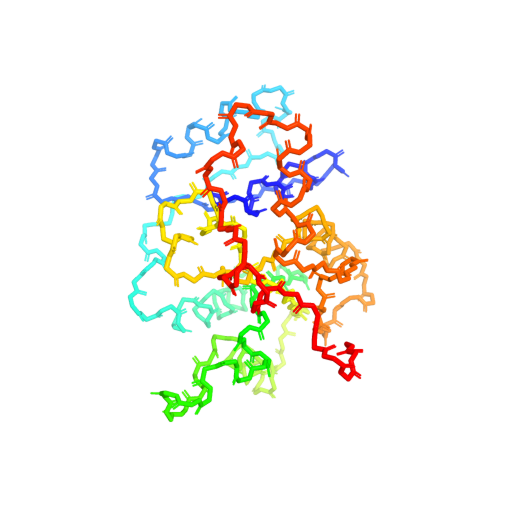 ? 21.829 -12.191 -15.668 1.00 68.69 205 TYR A C 1
ATOM 1565 O O . TYR A 1 205 ? 22.554 -12.341 -16.658 1.00 68.69 205 TYR A O 1
ATOM 1573 N N . PRO A 1 206 ? 22.299 -12.336 -14.413 1.00 69.69 206 PRO A N 1
ATOM 1574 C CA . PRO A 1 206 ? 23.642 -12.831 -14.141 1.00 69.69 206 PRO A CA 1
ATOM 1575 C C . PRO A 1 206 ? 23.874 -14.189 -14.815 1.00 69.69 206 PRO A C 1
ATOM 1577 O O . PRO A 1 206 ? 22.962 -15.013 -14.915 1.00 69.69 206 PRO A O 1
ATOM 1580 N N . ALA A 1 207 ? 25.103 -14.441 -15.271 1.00 66.75 207 ALA A N 1
ATOM 1581 C CA . ALA A 1 207 ? 25.448 -15.689 -15.958 1.00 66.75 207 ALA A CA 1
ATOM 1582 C C . ALA A 1 207 ? 25.286 -16.936 -15.063 1.00 66.75 207 ALA A C 1
ATOM 1584 O O . ALA A 1 207 ? 25.130 -18.046 -15.566 1.00 66.75 207 ALA A O 1
ATOM 1585 N N . ASP A 1 208 ? 25.320 -16.747 -13.746 1.00 70.75 208 ASP A N 1
ATOM 1586 C CA . ASP A 1 208 ? 25.109 -17.746 -12.701 1.00 70.75 208 ASP A CA 1
ATOM 1587 C C . ASP A 1 208 ? 23.633 -17.923 -12.292 1.00 70.75 208 ASP A C 1
ATOM 1589 O O . ASP A 1 208 ? 23.332 -18.774 -11.456 1.00 70.75 208 ASP A O 1
ATOM 1593 N N . GLY A 1 209 ? 22.705 -17.206 -12.934 1.00 56.72 209 GLY A N 1
ATOM 1594 C CA . GLY A 1 209 ? 21.264 -17.313 -12.703 1.00 56.72 209 GLY A CA 1
ATOM 1595 C C . GLY A 1 209 ? 20.709 -16.264 -11.736 1.00 56.72 209 GLY A C 1
ATOM 1596 O O . GLY A 1 209 ? 21.362 -15.267 -11.428 1.00 56.72 209 GLY A O 1
ATOM 1597 N N . VAL A 1 210 ? 19.458 -16.474 -11.307 1.00 52.50 210 VAL A N 1
ATOM 1598 C CA . VAL A 1 210 ? 18.718 -15.613 -10.363 1.00 52.50 210 VAL A CA 1
ATOM 1599 C C . VAL A 1 210 ? 18.440 -16.357 -9.069 1.00 52.50 210 VAL A C 1
ATOM 1601 O O . VAL A 1 210 ? 18.006 -17.528 -9.169 1.00 52.50 210 VAL A O 1
#

Sequence (210 aa):
GSGFIAAHVLETLLSRGHSVVTTVSSQQEAEATLQAHGQLPRDRLDCVIVEDIAKPNAIMGTTGILKSVQQRAPTVKRVVVTSSFAAINNVYAKTAGKVYSEERVAWEFVEKKMLSFTLSVINPPLRIRDLITAVAKERCPLTGNYGYVVLAHVLAVEKEEAGGKRFFAVSSHFSDKTIADIIGQEFPQFRDRPPTGDTLASGDYPADGV

InterPro domains:
  IPR036291 NAD(P)-binding domain superfamily [SSF51735] (1-192)
  IPR050425 NAD(P)-dependent dehydratase-like [PTHR10366] (1-190)